Protein AF-A0A2U3N4J6-F1 (afdb_monomer)

Structure (mmCIF, N/CA/C/O backbone):
data_AF-A0A2U3N4J6-F1
#
_entry.id   AF-A0A2U3N4J6-F1
#
loop_
_atom_site.group_PDB
_atom_site.id
_atom_site.type_symbol
_atom_site.label_atom_id
_atom_site.label_alt_id
_atom_site.label_comp_id
_atom_site.label_asym_id
_atom_site.label_entity_id
_atom_site.label_seq_id
_atom_site.pdbx_PDB_ins_code
_atom_site.Cartn_x
_atom_site.Cartn_y
_atom_site.Cartn_z
_atom_site.occupancy
_atom_site.B_iso_or_equiv
_atom_site.auth_seq_id
_atom_site.auth_comp_id
_atom_site.auth_asym_id
_atom_site.auth_atom_id
_atom_site.pdbx_PDB_model_num
ATOM 1 N N . MET A 1 1 ? 8.723 36.417 40.273 1.00 36.03 1 MET A N 1
ATOM 2 C CA . MET A 1 1 ? 9.126 35.101 39.741 1.00 36.03 1 MET A CA 1
ATOM 3 C C . MET A 1 1 ? 7.935 34.194 39.947 1.00 36.03 1 MET A C 1
ATOM 5 O O . MET A 1 1 ? 7.812 33.592 41.004 1.00 36.03 1 MET A O 1
ATOM 9 N N . ASP A 1 2 ? 7.016 34.206 38.985 1.00 30.67 2 ASP A N 1
ATOM 10 C CA . ASP A 1 2 ? 5.907 33.261 38.963 1.00 30.67 2 ASP A CA 1
ATOM 11 C C . ASP A 1 2 ? 6.459 31.921 38.496 1.00 30.67 2 ASP A C 1
ATOM 13 O O . ASP A 1 2 ? 6.966 31.782 37.382 1.00 30.67 2 ASP A O 1
ATOM 17 N N . THR A 1 3 ? 6.429 30.943 39.391 1.00 35.00 3 THR A N 1
ATOM 18 C CA . THR A 1 3 ? 6.714 29.554 39.060 1.00 35.00 3 THR A CA 1
ATOM 19 C C . THR A 1 3 ? 5.569 29.041 38.198 1.00 35.00 3 THR A C 1
ATOM 21 O O . THR A 1 3 ? 4.492 28.732 38.710 1.00 35.00 3 THR A O 1
ATOM 24 N N . LEU A 1 4 ? 5.800 28.983 36.885 1.00 36.28 4 LEU A N 1
ATOM 25 C CA . LEU A 1 4 ? 4.947 28.276 35.937 1.00 36.28 4 LEU A CA 1
ATOM 26 C C . LEU A 1 4 ? 4.769 26.837 36.428 1.00 36.28 4 LEU A C 1
ATOM 28 O O . LEU A 1 4 ? 5.701 26.035 36.443 1.00 36.28 4 LEU A O 1
ATOM 32 N N . ASN A 1 5 ? 3.558 26.545 36.882 1.00 35.09 5 ASN A N 1
ATOM 33 C CA . ASN A 1 5 ? 3.143 25.234 37.337 1.00 35.09 5 ASN A CA 1
ATOM 34 C C . ASN A 1 5 ? 2.916 24.376 36.080 1.00 35.09 5 ASN A C 1
ATOM 36 O O . ASN A 1 5 ? 1.853 24.426 35.469 1.00 35.09 5 ASN A O 1
ATOM 40 N N . SER A 1 6 ? 3.939 23.634 35.652 1.00 42.59 6 SER A N 1
ATOM 41 C CA . SER A 1 6 ? 3.963 22.800 34.437 1.00 42.59 6 SER A CA 1
ATOM 42 C C . SER A 1 6 ? 3.081 21.538 34.509 1.00 42.59 6 SER A C 1
ATOM 44 O O . SER A 1 6 ? 3.307 20.565 33.796 1.00 42.59 6 SER A O 1
ATOM 46 N N . SER A 1 7 ? 2.061 21.526 35.366 1.00 37.97 7 SER A N 1
ATOM 47 C CA . SER A 1 7 ? 1.274 20.336 35.712 1.00 37.97 7 SER A CA 1
ATOM 48 C C . SER A 1 7 ? -0.032 20.160 34.919 1.00 37.97 7 SER A C 1
ATOM 50 O O . SER A 1 7 ? -0.822 19.281 35.252 1.00 37.97 7 SER A O 1
ATOM 52 N N . TRP A 1 8 ? -0.259 20.931 33.846 1.00 36.94 8 TRP A N 1
ATOM 53 C CA . TRP A 1 8 ? -1.528 20.921 33.090 1.00 36.94 8 TRP A CA 1
ATOM 54 C C . TRP A 1 8 ? -1.435 20.501 31.614 1.00 36.94 8 TRP A C 1
ATOM 56 O O . TRP A 1 8 ? -2.416 20.636 30.894 1.00 36.94 8 TRP A O 1
ATOM 66 N N . ASN A 1 9 ? -0.330 19.895 31.167 1.00 41.88 9 ASN A N 1
ATOM 67 C CA . ASN A 1 9 ? -0.253 19.295 29.821 1.00 41.88 9 ASN A CA 1
ATOM 68 C C . ASN A 1 9 ? -0.621 17.798 29.804 1.00 41.88 9 ASN A C 1
ATOM 70 O O . ASN A 1 9 ? -0.124 17.037 28.980 1.00 41.88 9 ASN A O 1
ATOM 74 N N . ASN A 1 10 ? -1.498 17.349 30.706 1.00 44.00 10 ASN A N 1
ATOM 75 C CA . ASN A 1 10 ? -2.144 16.047 30.556 1.00 44.00 10 ASN A CA 1
ATOM 76 C C . ASN A 1 10 ? -3.409 16.239 29.720 1.00 44.00 10 ASN A C 1
ATOM 78 O O . ASN A 1 10 ? -4.495 16.436 30.265 1.00 44.00 10 ASN A O 1
ATOM 82 N N . THR A 1 11 ? -3.283 16.181 28.396 1.00 51.16 11 THR A N 1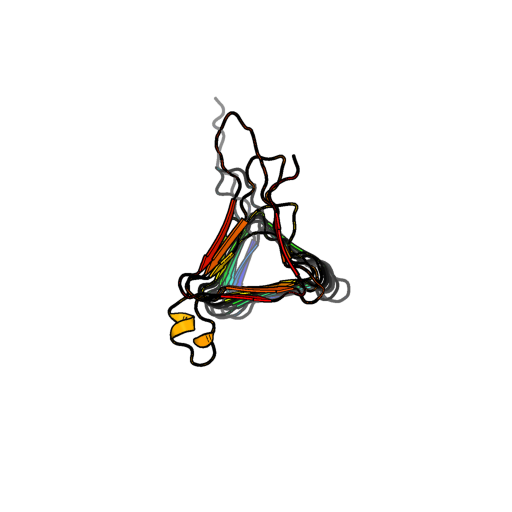
ATOM 83 C CA . THR A 1 11 ? -4.450 16.001 27.531 1.00 51.16 11 THR A CA 1
ATOM 84 C C . THR A 1 11 ? -5.157 14.724 27.992 1.00 51.16 11 THR A C 1
ATOM 86 O O . THR A 1 11 ? -4.560 13.645 27.989 1.00 51.16 11 THR A O 1
ATOM 89 N N . LEU A 1 12 ? -6.403 14.834 28.467 1.00 55.38 12 LEU A N 1
ATOM 90 C CA . LEU A 1 12 ? -7.214 13.677 28.850 1.00 55.38 12 LEU A CA 1
ATOM 91 C C . LEU A 1 12 ? -7.403 12.795 27.615 1.00 55.38 12 LEU A C 1
ATOM 93 O O . LEU A 1 12 ? -8.224 13.080 26.747 1.00 55.38 12 LEU A O 1
ATOM 97 N N . LYS A 1 13 ? -6.610 11.729 27.528 1.00 69.12 13 LYS A N 1
ATOM 98 C CA . LYS A 1 13 ? -6.691 10.768 26.437 1.00 69.12 13 LYS A CA 1
ATOM 99 C C . LYS A 1 13 ? -7.845 9.812 26.697 1.00 69.12 13 LYS A C 1
ATOM 101 O O . LYS A 1 13 ? -7.844 9.086 27.694 1.00 69.12 13 LYS A O 1
ATOM 106 N N . ASN A 1 14 ? -8.827 9.802 25.802 1.00 81.56 14 ASN A N 1
ATOM 107 C CA . ASN A 1 14 ? -9.931 8.855 25.884 1.00 81.56 14 ASN A CA 1
ATOM 108 C C . ASN A 1 14 ? -9.413 7.447 25.588 1.00 81.56 14 ASN A C 1
ATOM 110 O O . ASN A 1 14 ? -8.620 7.251 24.668 1.00 81.56 14 ASN A O 1
ATOM 114 N N . ARG A 1 15 ? -9.851 6.460 26.373 1.00 90.25 15 ARG A N 1
ATOM 115 C CA . ARG A 1 15 ? -9.443 5.062 26.206 1.00 90.25 15 ARG A CA 1
ATOM 116 C C . ARG A 1 15 ? -10.658 4.154 26.113 1.00 90.25 15 ARG A C 1
ATOM 118 O O . ARG A 1 15 ? -11.532 4.204 26.972 1.00 90.25 15 ARG A O 1
ATOM 125 N N . ILE A 1 16 ? -10.670 3.286 25.109 1.00 93.81 16 ILE A N 1
ATOM 126 C CA . ILE A 1 16 ? -11.642 2.207 24.940 1.00 93.81 16 ILE A CA 1
ATOM 127 C C . ILE A 1 16 ? -10.863 0.897 24.997 1.00 93.81 16 ILE A C 1
ATOM 129 O O . ILE A 1 16 ? -9.981 0.650 24.174 1.00 93.81 16 ILE A O 1
ATOM 133 N N . THR A 1 17 ? -11.165 0.053 25.979 1.00 96.00 17 THR A N 1
ATOM 134 C CA . THR A 1 17 ? -10.459 -1.216 26.173 1.00 96.00 17 THR A CA 1
ATOM 135 C C . THR A 1 17 ? -11.430 -2.382 26.271 1.00 96.00 17 THR A C 1
ATOM 137 O O . THR A 1 17 ? -12.509 -2.274 26.849 1.00 96.00 17 THR A O 1
ATOM 140 N N . SER A 1 18 ? -11.045 -3.514 25.686 1.00 97.12 18 SER A N 1
ATOM 141 C CA . SER A 1 18 ? -11.805 -4.762 25.753 1.00 97.12 18 SER A CA 1
ATOM 142 C C . SER A 1 18 ? -10.862 -5.961 25.732 1.00 97.12 18 SER A C 1
ATOM 144 O O . SER A 1 18 ? -9.766 -5.919 25.161 1.00 97.12 18 SER A O 1
ATOM 146 N N . LEU A 1 19 ? -11.286 -7.061 26.356 1.00 96.75 19 LEU A N 1
ATOM 147 C CA . LEU A 1 19 ? -10.626 -8.353 26.175 1.00 96.75 19 LEU A CA 1
ATOM 148 C C . LEU A 1 19 ? -10.963 -8.958 24.807 1.00 96.75 19 LEU A C 1
ATOM 150 O O . LEU A 1 19 ? -10.085 -9.551 24.188 1.00 96.75 19 LEU A O 1
ATOM 154 N N . GLY A 1 20 ? -12.207 -8.797 24.351 1.00 96.75 20 GLY A N 1
ATOM 155 C CA . GLY A 1 20 ? -12.699 -9.275 23.059 1.00 96.75 20 GLY A CA 1
ATOM 156 C C . GLY A 1 20 ? -12.754 -8.161 22.017 1.00 96.75 20 GLY A C 1
ATOM 157 O O . GLY A 1 20 ? -12.039 -7.164 22.121 1.00 96.75 20 GLY A O 1
ATOM 158 N N . ASP A 1 21 ? -13.608 -8.326 21.013 1.00 98.12 21 ASP A N 1
ATOM 159 C CA . ASP A 1 21 ? -13.728 -7.366 19.917 1.00 98.12 21 ASP A CA 1
ATOM 160 C C . ASP A 1 21 ? -14.228 -5.993 20.390 1.00 98.12 21 ASP A C 1
ATOM 162 O O . ASP A 1 21 ? -14.975 -5.872 21.367 1.00 98.12 21 ASP A O 1
ATOM 166 N N . ILE A 1 22 ? -13.820 -4.950 19.669 1.00 98.38 22 ILE A N 1
ATOM 167 C CA . ILE A 1 22 ? -14.371 -3.599 19.775 1.00 98.38 22 ILE A CA 1
ATOM 168 C C . ILE A 1 22 ? -14.977 -3.251 18.422 1.00 98.38 22 ILE A C 1
ATOM 170 O O . ILE A 1 22 ? -14.287 -3.261 17.403 1.00 98.38 22 ILE A O 1
ATOM 174 N N . VAL A 1 23 ? -16.263 -2.909 18.422 1.00 97.75 23 VAL A N 1
ATOM 175 C CA . VAL A 1 23 ? -16.968 -2.429 17.233 1.00 97.75 23 VAL A CA 1
ATOM 176 C C . VAL A 1 23 ? -17.479 -1.026 17.515 1.00 97.75 23 VAL A C 1
ATOM 178 O O . VAL A 1 23 ? -18.252 -0.824 18.450 1.00 97.75 23 VAL A O 1
ATOM 181 N N . ILE A 1 24 ? -17.057 -0.060 16.704 1.00 96.12 24 ILE A N 1
ATOM 182 C CA . ILE A 1 24 ? -17.578 1.307 16.731 1.00 96.12 24 ILE A CA 1
ATOM 183 C C . ILE A 1 24 ? -18.169 1.574 15.358 1.00 96.12 24 ILE A C 1
ATOM 185 O O . ILE A 1 24 ? -17.482 1.466 14.343 1.00 96.12 24 ILE A O 1
ATOM 189 N N . SER A 1 25 ? -19.461 1.882 15.320 1.00 95.19 25 SER A N 1
ATOM 190 C CA . SER A 1 25 ? -20.171 2.054 14.059 1.00 95.19 25 SER A CA 1
ATOM 191 C C . SER A 1 25 ? -21.075 3.274 14.072 1.00 95.19 25 SER A C 1
ATOM 193 O O . SER A 1 25 ? -21.632 3.635 15.108 1.00 95.19 25 SER A O 1
ATOM 195 N N . SER A 1 26 ? -21.220 3.887 12.901 1.00 92.62 26 SER A N 1
ATOM 196 C CA . SER A 1 26 ? -22.183 4.949 12.634 1.00 92.62 26 SER A CA 1
ATOM 197 C C . SER A 1 26 ? -23.183 4.457 11.588 1.00 92.62 26 SER A C 1
ATOM 199 O O . SER A 1 26 ? -22.804 4.107 10.469 1.00 92.62 26 SER A O 1
ATOM 201 N N . GLY A 1 27 ? -24.456 4.355 11.977 1.00 83.56 27 GLY A N 1
ATOM 202 C CA . GLY A 1 27 ? -25.534 3.842 11.128 1.00 83.56 27 GLY A CA 1
ATOM 203 C C . GLY A 1 27 ? -26.198 4.918 10.263 1.00 83.56 27 GLY A C 1
ATOM 204 O O . GLY A 1 27 ? -26.045 6.116 10.500 1.00 83.56 27 GLY A O 1
ATOM 205 N N . GLY A 1 28 ? -26.986 4.493 9.271 1.00 83.94 28 GLY A N 1
ATOM 206 C CA . GLY A 1 28 ? -27.746 5.404 8.408 1.00 83.94 28 GLY A CA 1
ATOM 207 C C . GLY A 1 28 ? -26.831 6.331 7.612 1.00 83.94 28 GLY A C 1
ATOM 208 O O . GLY A 1 28 ? -25.876 5.877 7.006 1.00 83.94 28 GLY A O 1
ATOM 209 N N . GLU A 1 29 ? -27.086 7.635 7.612 1.00 85.50 29 GLU A N 1
ATOM 210 C CA . GLU A 1 29 ? -26.216 8.644 6.986 1.00 85.50 29 GLU A CA 1
ATOM 211 C C . GLU A 1 29 ? -25.056 9.114 7.884 1.00 85.50 29 GLU A C 1
ATOM 213 O O . GLU A 1 29 ? -24.456 10.162 7.637 1.00 85.50 29 GLU A O 1
ATOM 218 N N . GLY A 1 30 ? -24.767 8.359 8.941 1.00 88.00 30 GLY A N 1
ATOM 219 C CA . GLY A 1 30 ? -23.821 8.731 9.975 1.00 88.00 30 GLY A CA 1
ATOM 220 C C . GLY A 1 30 ? -22.373 8.851 9.497 1.00 88.00 30 GLY A C 1
ATOM 221 O O . GLY A 1 30 ? -21.929 8.162 8.575 1.00 88.00 30 GLY A O 1
ATOM 222 N N . VAL A 1 31 ? -21.657 9.754 10.167 1.00 94.00 31 VAL A N 1
ATOM 223 C CA . VAL A 1 31 ? -20.203 9.950 10.109 1.00 94.00 31 VAL A CA 1
ATOM 224 C C . VAL A 1 31 ? -19.601 9.379 11.397 1.00 94.00 31 VAL A C 1
ATOM 226 O O . VAL A 1 31 ? -20.260 9.400 12.441 1.00 94.00 31 VAL A O 1
ATOM 229 N N . LEU A 1 32 ? -18.370 8.873 11.341 1.00 95.69 32 LEU A N 1
ATOM 230 C CA . LEU A 1 32 ? -17.602 8.448 12.512 1.00 95.69 32 LEU A CA 1
ATOM 231 C C . LEU A 1 32 ? -16.335 9.299 12.606 1.00 95.69 32 LEU A C 1
ATOM 233 O O . LEU A 1 32 ? -15.546 9.310 11.671 1.00 95.69 32 LEU A O 1
ATOM 237 N N . LYS A 1 33 ? -16.131 10.003 13.722 1.00 93.94 33 LYS A N 1
ATOM 238 C CA . LYS A 1 33 ? -14.889 10.741 13.999 1.00 93.94 33 LYS A CA 1
ATOM 239 C C . LYS A 1 33 ? -14.317 10.290 15.331 1.00 93.94 33 LYS A C 1
ATOM 241 O O . LYS A 1 33 ? -15.026 10.303 16.337 1.00 93.94 33 LYS A O 1
ATOM 246 N N . LEU A 1 34 ? -13.058 9.874 15.325 1.00 91.06 34 LEU A N 1
ATOM 247 C CA . LEU A 1 34 ? -12.317 9.448 16.503 1.00 91.06 34 LEU A CA 1
ATOM 248 C C . LEU A 1 34 ? -11.103 10.354 16.652 1.00 91.06 34 LEU A C 1
ATOM 250 O O . LEU A 1 34 ? -10.156 10.232 15.884 1.00 91.06 34 LEU A O 1
ATOM 254 N N . ASN A 1 35 ? -11.142 11.237 17.648 1.00 88.19 35 ASN A N 1
ATOM 255 C CA . ASN A 1 35 ? -10.079 12.204 17.899 1.00 88.19 35 ASN A CA 1
ATOM 256 C C . ASN A 1 35 ? -9.335 11.822 19.184 1.00 88.19 35 ASN A C 1
ATOM 258 O O . ASN A 1 35 ? -9.951 11.743 20.250 1.00 88.19 35 ASN A O 1
ATOM 262 N N . THR A 1 36 ? -8.028 11.583 19.084 1.00 82.75 36 THR A N 1
ATOM 263 C CA . THR A 1 36 ? -7.124 11.337 20.223 1.00 82.75 36 THR A CA 1
ATOM 264 C C . THR A 1 36 ? -7.604 10.202 21.148 1.00 82.75 36 THR A C 1
ATOM 266 O O . THR A 1 36 ? -7.658 10.342 22.375 1.00 82.75 36 THR A O 1
ATOM 269 N N . VAL A 1 37 ? -7.990 9.056 20.569 1.00 87.00 37 VAL A N 1
ATOM 270 C CA . VAL A 1 37 ? -8.489 7.884 21.315 1.00 87.00 37 VAL A CA 1
ATOM 271 C C . VAL A 1 37 ? -7.473 6.742 21.289 1.00 87.00 37 VAL A C 1
ATOM 273 O O . VAL A 1 37 ? -6.977 6.374 20.227 1.00 87.00 37 VAL A O 1
ATOM 276 N N . ASP A 1 38 ? -7.208 6.133 22.448 1.00 91.44 38 ASP A N 1
ATOM 277 C CA . ASP A 1 38 ? -6.602 4.800 22.515 1.00 91.44 38 ASP A CA 1
ATOM 278 C C . ASP A 1 38 ? -7.681 3.724 22.440 1.00 91.44 38 ASP A C 1
ATOM 280 O O . ASP A 1 38 ? -8.557 3.652 23.303 1.00 91.44 38 ASP A O 1
ATOM 284 N N . ILE A 1 39 ? -7.583 2.834 21.460 1.00 94.94 39 ILE A N 1
ATOM 285 C CA . ILE A 1 39 ? -8.448 1.665 21.326 1.00 94.94 39 ILE A CA 1
ATOM 286 C C . ILE A 1 39 ? -7.582 0.420 21.488 1.00 94.94 39 ILE A C 1
ATOM 288 O O . ILE A 1 39 ? -6.718 0.142 20.660 1.00 94.94 39 ILE A O 1
ATOM 292 N N . ASN A 1 40 ? -7.800 -0.353 22.551 1.00 96.12 40 ASN A N 1
ATOM 293 C CA . ASN A 1 40 ? -7.031 -1.569 22.808 1.00 96.12 40 ASN A CA 1
ATOM 294 C C . ASN A 1 40 ? -7.950 -2.778 22.989 1.00 96.12 40 ASN A C 1
ATOM 296 O O . ASN A 1 40 ? -8.598 -2.935 24.027 1.00 96.12 40 ASN A O 1
ATOM 300 N N . SER A 1 41 ? -7.952 -3.660 21.991 1.00 96.94 41 SER A N 1
ATOM 301 C CA . SER A 1 41 ? -8.476 -5.016 22.116 1.00 96.94 41 SER A CA 1
ATOM 302 C C . SER A 1 41 ? -7.328 -5.980 22.426 1.00 96.94 41 SER A C 1
ATOM 304 O O . SER A 1 41 ? -6.308 -6.042 21.728 1.00 96.94 41 SER A O 1
ATOM 306 N N . THR A 1 42 ? -7.464 -6.725 23.521 1.00 94.38 42 THR A N 1
ATOM 307 C CA . THR A 1 42 ? -6.382 -7.593 24.004 1.00 94.38 42 THR A CA 1
ATOM 308 C C . THR A 1 42 ? -6.319 -8.897 23.211 1.00 94.38 42 THR A C 1
ATOM 310 O O . THR A 1 42 ? -5.240 -9.265 22.751 1.00 94.38 42 THR A O 1
ATOM 313 N N . ASN A 1 43 ? -7.464 -9.559 23.015 1.00 94.19 43 ASN A N 1
ATOM 314 C CA . ASN A 1 43 ? -7.574 -10.844 22.318 1.00 94.19 43 ASN A CA 1
ATOM 315 C C . ASN A 1 43 ? -8.535 -10.815 21.117 1.00 94.19 43 ASN A C 1
ATOM 317 O O . ASN A 1 43 ? -8.688 -11.844 20.460 1.00 94.19 43 ASN A O 1
ATOM 321 N N . GLY A 1 44 ? -9.165 -9.679 20.822 1.00 96.44 44 GLY A N 1
ATOM 322 C CA . GLY A 1 44 ? -10.084 -9.513 19.697 1.00 96.44 44 GLY A CA 1
ATOM 323 C C . GLY A 1 44 ? -9.572 -8.541 18.635 1.00 96.44 44 GLY A C 1
ATOM 324 O O . GLY A 1 44 ? -8.421 -8.091 18.655 1.00 96.44 44 GLY A O 1
ATOM 325 N N . GLY A 1 45 ? -10.444 -8.238 17.685 1.00 98.19 45 GLY A N 1
ATOM 326 C CA . GLY A 1 45 ? -10.257 -7.241 16.647 1.00 98.19 45 GLY A CA 1
ATOM 327 C C . GLY A 1 45 ? -10.849 -5.878 17.001 1.00 98.19 45 GLY A C 1
ATOM 328 O O . GLY A 1 45 ? -11.620 -5.720 17.948 1.00 98.19 45 GLY A O 1
ATOM 329 N N . VAL A 1 46 ? -10.508 -4.885 16.189 1.00 98.50 46 VAL A N 1
ATOM 330 C CA . VAL A 1 46 ? -11.168 -3.578 16.157 1.00 98.50 46 VAL A CA 1
ATOM 331 C C . VAL A 1 46 ? -11.825 -3.415 14.793 1.00 98.50 46 VAL A C 1
ATOM 333 O O . VAL A 1 46 ? -11.173 -3.593 13.764 1.00 98.50 46 VAL A O 1
ATOM 336 N N . LEU A 1 47 ? -13.114 -3.086 14.789 1.00 98.12 47 LEU A N 1
ATOM 337 C CA . LEU A 1 47 ? -13.891 -2.785 13.592 1.00 98.12 47 LEU A CA 1
ATOM 338 C C . LEU A 1 47 ? -14.496 -1.385 13.720 1.00 98.12 47 LEU A C 1
ATOM 340 O O . LEU A 1 47 ? -15.329 -1.135 14.592 1.00 98.12 47 LEU A O 1
ATOM 344 N N . LEU A 1 48 ? -14.082 -0.488 12.831 1.00 97.62 48 LEU A N 1
ATOM 345 C CA . LEU A 1 48 ? -14.574 0.879 12.723 1.00 97.62 48 LEU A CA 1
ATOM 346 C C . LEU A 1 48 ? -15.347 1.013 11.413 1.00 97.62 48 LEU A C 1
ATOM 348 O O . LEU A 1 48 ? -14.787 0.775 10.342 1.00 97.62 48 LEU A O 1
ATOM 352 N N . VAL A 1 49 ? -16.633 1.356 11.499 1.00 96.62 49 VAL A N 1
ATOM 353 C CA . VAL A 1 49 ? -17.525 1.402 10.331 1.00 96.62 49 VAL A CA 1
ATOM 354 C C . VAL A 1 49 ? -18.303 2.706 10.285 1.00 96.62 49 VAL A C 1
ATOM 356 O O . VAL A 1 49 ? -18.915 3.124 11.266 1.00 96.62 49 VAL A O 1
ATOM 359 N N . SER A 1 50 ? -18.342 3.319 9.110 1.00 96.88 50 SER A N 1
ATOM 360 C CA . SER A 1 50 ? -19.201 4.460 8.813 1.00 96.88 50 SER A CA 1
ATOM 361 C C . SER A 1 50 ? -19.912 4.236 7.484 1.00 96.88 50 SER A C 1
ATOM 363 O O . SER A 1 50 ? -19.379 3.585 6.584 1.00 96.88 50 SER A O 1
ATOM 365 N N . ASN A 1 51 ? -21.117 4.778 7.325 1.00 94.62 51 ASN A N 1
ATOM 366 C CA . ASN A 1 51 ? -21.726 4.829 5.998 1.00 94.62 51 ASN A CA 1
ATOM 367 C C . ASN A 1 51 ? -21.149 5.987 5.174 1.00 94.62 51 ASN A C 1
ATOM 369 O O . ASN A 1 51 ? -20.888 5.821 3.985 1.00 94.62 51 ASN A O 1
ATOM 373 N N . LYS A 1 52 ? -20.946 7.155 5.800 1.00 94.88 52 LYS A N 1
ATOM 374 C CA . LYS A 1 52 ? -20.293 8.321 5.190 1.00 94.88 52 LYS A CA 1
ATOM 375 C C . LYS A 1 52 ? -18.857 8.430 5.706 1.00 94.88 52 LYS A C 1
ATOM 377 O O . LYS A 1 52 ? -18.168 7.427 5.817 1.00 94.88 52 LYS A O 1
ATOM 382 N N . GLU A 1 53 ? -18.368 9.637 5.951 1.00 95.62 53 GLU A N 1
ATOM 383 C CA . GLU A 1 53 ? -16.987 9.900 6.357 1.00 95.62 53 GLU A CA 1
ATOM 384 C C . GLU A 1 53 ? -16.598 9.116 7.622 1.00 95.62 53 GLU A C 1
ATOM 386 O O . GLU A 1 53 ? -17.402 8.955 8.550 1.00 95.62 53 GLU A O 1
ATOM 391 N N . LEU A 1 54 ? -15.375 8.591 7.623 1.00 97.50 54 LEU A N 1
ATOM 392 C CA . LEU A 1 54 ? -14.721 8.001 8.781 1.00 97.50 54 LEU A CA 1
ATOM 393 C C . LEU A 1 54 ? -13.372 8.695 8.949 1.00 97.50 54 LEU A C 1
ATOM 395 O O . LEU A 1 54 ? -12.506 8.557 8.090 1.00 97.50 54 LEU A O 1
ATOM 399 N N . THR A 1 55 ? -13.205 9.404 10.060 1.00 95.69 55 THR A N 1
ATOM 400 C CA . THR A 1 55 ? -11.951 10.068 10.421 1.00 95.69 55 THR A CA 1
ATOM 401 C C . THR A 1 55 ? -11.383 9.442 11.685 1.00 95.69 55 THR A C 1
ATOM 403 O O . THR A 1 55 ? -12.088 9.310 12.691 1.00 95.69 55 THR A O 1
ATOM 406 N N . ILE A 1 56 ? -10.107 9.081 11.643 1.00 93.94 56 ILE A N 1
ATOM 407 C CA . ILE A 1 56 ? -9.295 8.769 12.815 1.00 93.94 56 ILE A CA 1
ATOM 408 C C . ILE A 1 56 ? -8.192 9.812 12.840 1.00 93.94 56 ILE A C 1
ATOM 410 O O . ILE A 1 56 ? -7.315 9.780 11.990 1.00 93.94 56 ILE A O 1
ATOM 414 N N . ASP A 1 57 ? -8.248 10.720 13.800 1.00 89.31 57 ASP A N 1
ATOM 415 C CA . ASP A 1 57 ? -7.219 11.727 14.020 1.00 89.31 57 ASP A CA 1
ATOM 416 C C . ASP A 1 57 ? -6.591 11.453 15.382 1.00 89.31 57 ASP A C 1
ATOM 418 O O . ASP A 1 57 ? -7.181 11.708 16.436 1.00 89.31 57 ASP A O 1
ATOM 422 N N . GLY A 1 58 ? -5.402 10.860 15.391 1.00 74.56 58 GLY A N 1
ATOM 423 C CA . GLY A 1 58 ? -4.714 10.579 16.642 1.00 74.56 58 GLY A CA 1
ATOM 424 C C . GLY A 1 58 ? -4.123 11.826 17.316 1.00 74.56 58 GLY A C 1
ATOM 425 O O . GLY A 1 58 ? -3.713 11.698 18.466 1.00 74.56 58 GLY A O 1
ATOM 426 N N . ASN A 1 59 ? -4.185 13.013 16.696 1.00 69.62 59 ASN A N 1
ATOM 427 C CA . ASN A 1 59 ? -3.645 14.285 17.183 1.00 69.62 59 ASN A CA 1
ATOM 428 C C . ASN A 1 59 ? -2.140 14.232 17.493 1.00 69.62 59 ASN A C 1
ATOM 430 O O . ASN A 1 59 ? -1.717 14.080 18.641 1.00 69.62 59 ASN A O 1
ATOM 434 N N . ASN A 1 60 ? -1.346 14.405 16.442 1.00 58.25 60 ASN A N 1
ATOM 435 C CA . ASN A 1 60 ? 0.068 14.711 16.518 1.00 58.25 60 ASN A CA 1
ATOM 436 C C . ASN A 1 60 ? 0.220 16.154 16.053 1.00 58.25 60 ASN A C 1
ATOM 438 O O . ASN A 1 60 ? 0.106 16.441 14.862 1.00 58.25 60 ASN A O 1
ATOM 442 N N . GLU A 1 61 ? 0.535 17.062 16.971 1.00 52.62 61 GLU A N 1
ATOM 443 C CA . GLU A 1 61 ? 1.363 18.192 16.570 1.00 52.62 61 GLU A CA 1
ATOM 444 C C . GLU A 1 61 ? 2.675 17.562 16.090 1.00 52.62 61 GLU A C 1
ATOM 446 O O . GLU A 1 61 ? 3.482 17.105 16.895 1.00 52.62 61 GLU A O 1
ATOM 451 N N . TYR A 1 62 ? 2.857 17.438 14.774 1.00 45.88 62 TYR A N 1
ATOM 452 C CA . TYR A 1 62 ? 4.077 16.917 14.144 1.00 45.88 62 TYR A CA 1
ATOM 453 C C . TYR A 1 62 ? 5.237 17.932 14.290 1.00 45.88 62 TYR A C 1
ATOM 455 O O . TYR A 1 62 ? 6.032 18.132 13.375 1.00 45.88 62 TYR A O 1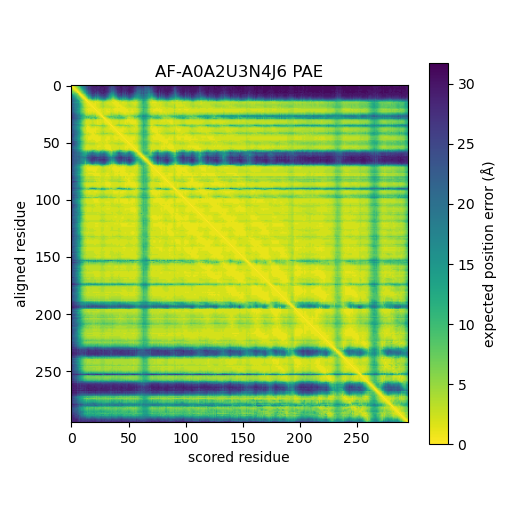
ATOM 463 N N . GLU A 1 63 ? 5.306 18.626 15.431 1.00 45.19 63 GLU A N 1
ATOM 464 C CA . GLU A 1 63 ? 6.446 19.418 15.862 1.00 45.19 63 GLU A CA 1
ATOM 465 C C . GLU A 1 63 ? 7.392 18.494 16.627 1.00 45.19 63 GLU A C 1
ATOM 467 O O . GLU A 1 63 ? 7.035 17.826 17.597 1.00 45.19 63 GLU A O 1
ATOM 472 N N . THR A 1 64 ? 8.617 18.433 16.128 1.00 42.59 64 THR A N 1
ATOM 473 C CA . THR A 1 64 ? 9.628 17.389 16.318 1.00 42.59 64 THR A CA 1
ATOM 474 C C . THR A 1 64 ? 10.108 17.124 17.747 1.00 42.59 64 THR A C 1
ATOM 476 O O . THR A 1 64 ? 10.966 16.266 17.920 1.00 42.59 64 THR A O 1
ATOM 479 N N . ASP A 1 65 ? 9.560 17.777 18.772 1.00 40.25 65 ASP A N 1
ATOM 480 C CA . ASP A 1 65 ? 10.127 17.758 20.126 1.00 40.25 65 ASP A CA 1
ATOM 481 C C . ASP A 1 65 ? 9.101 17.537 21.254 1.00 40.25 65 ASP A C 1
ATOM 483 O O . ASP A 1 65 ? 9.478 17.472 22.428 1.00 40.25 65 ASP A O 1
ATOM 487 N N . ALA A 1 66 ? 7.813 17.360 20.939 1.00 39.91 66 ALA A N 1
ATOM 488 C CA . ALA A 1 66 ? 6.784 17.094 21.939 1.00 39.91 66 ALA A CA 1
ATOM 489 C C . ALA A 1 66 ? 6.244 15.664 21.808 1.00 39.91 66 ALA A C 1
ATOM 491 O O . ALA A 1 66 ? 5.604 15.306 20.826 1.00 39.91 66 ALA A O 1
ATOM 492 N N . TYR A 1 67 ? 6.441 14.851 22.850 1.00 41.59 67 TYR A N 1
ATOM 493 C CA . TYR A 1 67 ? 5.701 13.607 23.101 1.00 41.59 67 TYR A CA 1
ATOM 494 C C . TYR A 1 67 ? 4.210 13.917 23.379 1.00 41.59 67 TYR A C 1
ATOM 496 O O . TYR A 1 67 ? 3.692 13.662 24.468 1.00 41.59 67 TYR A O 1
ATOM 504 N N . GLY A 1 68 ? 3.526 14.533 22.412 1.00 49.31 68 GLY A N 1
ATOM 505 C CA . GLY A 1 68 ? 2.090 14.773 22.409 1.00 49.31 68 GLY A CA 1
ATOM 506 C C . GLY A 1 68 ? 1.339 13.448 22.298 1.00 49.31 68 GLY A C 1
ATOM 507 O O . GLY A 1 68 ? 1.808 12.488 21.692 1.00 49.31 68 GLY A O 1
ATOM 508 N N . SER A 1 69 ? 0.199 13.343 22.971 1.00 55.28 69 SER A N 1
ATOM 509 C CA . SER A 1 69 ? -0.520 12.081 23.172 1.00 55.28 69 SER A CA 1
ATOM 510 C C . SER A 1 69 ? -1.176 11.537 21.891 1.00 55.28 69 SER A C 1
ATOM 512 O O . SER A 1 69 ? -2.386 11.654 21.745 1.00 55.28 69 SER A O 1
ATOM 514 N N . SER A 1 70 ? -0.416 10.861 21.026 1.00 73.81 70 SER A N 1
ATOM 515 C CA . SER A 1 70 ? -0.924 10.264 19.781 1.00 73.81 70 SER A CA 1
ATOM 516 C C . SER A 1 70 ? -1.924 9.128 20.027 1.00 73.81 70 SER A C 1
ATOM 518 O O . SER A 1 70 ? -1.686 8.250 20.861 1.00 73.81 70 SER A O 1
ATOM 520 N N . GLY A 1 71 ? -3.065 9.118 19.338 1.00 84.44 71 GLY A N 1
ATOM 521 C CA . GLY A 1 71 ? -4.059 8.039 19.401 1.00 84.44 71 GLY A CA 1
ATOM 522 C C . GLY A 1 71 ? -3.492 6.709 18.895 1.00 84.44 71 GLY A C 1
ATOM 523 O O . GLY A 1 71 ? -2.809 6.672 17.871 1.00 84.44 71 GLY A O 1
ATOM 524 N N . LYS A 1 72 ? -3.762 5.608 19.610 1.00 91.69 72 LYS A N 1
ATOM 525 C CA . LYS A 1 72 ? -3.272 4.273 19.233 1.00 91.69 72 LYS A CA 1
ATOM 526 C C . LYS A 1 72 ? -4.396 3.262 19.106 1.00 91.69 72 LYS A C 1
ATOM 528 O O . LYS A 1 72 ? -5.218 3.132 20.009 1.00 91.69 72 LYS A O 1
ATOM 533 N N . ILE A 1 73 ? -4.370 2.455 18.052 1.00 95.38 73 ILE A N 1
ATOM 534 C CA . ILE A 1 73 ? -5.253 1.298 17.891 1.00 95.38 73 ILE A CA 1
ATOM 535 C C . ILE A 1 73 ? -4.409 0.030 17.965 1.00 95.38 73 ILE A C 1
ATOM 537 O O . ILE A 1 73 ? -3.553 -0.206 17.125 1.00 95.38 73 ILE A O 1
ATOM 541 N N . ASN A 1 74 ? -4.662 -0.809 18.965 1.00 96.81 74 ASN A N 1
ATOM 542 C CA . ASN A 1 74 ? -3.964 -2.073 19.169 1.00 96.81 74 ASN A CA 1
ATOM 543 C C . ASN A 1 74 ? -4.979 -3.216 19.221 1.00 96.81 74 ASN A C 1
ATOM 545 O O . ASN A 1 74 ? -5.821 -3.256 20.119 1.00 96.81 74 ASN A O 1
ATOM 549 N N . ALA A 1 75 ? -4.891 -4.171 18.298 1.00 97.88 75 ALA A N 1
ATOM 550 C CA . ALA A 1 75 ? -5.812 -5.309 18.240 1.00 97.88 75 ALA A CA 1
ATOM 551 C C . ALA A 1 75 ? -5.161 -6.531 17.584 1.00 97.88 75 ALA A C 1
ATOM 553 O O . ALA A 1 75 ? -4.066 -6.434 17.039 1.00 97.88 75 ALA A O 1
ATOM 554 N N . ASN A 1 76 ? -5.821 -7.692 17.605 1.00 97.56 76 ASN A N 1
ATOM 555 C CA . ASN A 1 76 ? -5.387 -8.825 16.784 1.00 97.56 76 ASN A CA 1
ATOM 556 C C . ASN A 1 76 ? -5.589 -8.557 15.296 1.00 97.56 76 ASN A C 1
ATOM 558 O O . ASN A 1 76 ? -4.786 -9.035 14.517 1.00 97.56 76 ASN A O 1
ATOM 562 N N . ASN A 1 77 ? -6.620 -7.810 14.913 1.00 97.50 77 ASN A N 1
ATOM 563 C CA . ASN A 1 77 ? -6.864 -7.339 13.553 1.00 97.50 77 ASN A CA 1
ATOM 564 C C . ASN A 1 77 ? -7.548 -5.974 13.623 1.00 97.50 77 ASN A C 1
ATOM 566 O O . ASN A 1 77 ? -8.336 -5.734 14.539 1.00 97.50 77 ASN A O 1
ATOM 570 N N . VAL A 1 78 ? -7.303 -5.107 12.647 1.00 98.38 78 VAL A N 1
ATOM 571 C CA . VAL A 1 78 ? -7.936 -3.784 12.584 1.00 98.38 78 VAL A CA 1
ATOM 572 C C . VAL A 1 78 ? -8.616 -3.625 11.237 1.00 98.38 78 VAL A C 1
ATOM 574 O O . VAL A 1 78 ? -8.008 -3.854 10.198 1.00 98.38 78 VAL A O 1
ATOM 577 N N . LYS A 1 79 ? -9.894 -3.257 11.251 1.00 98.31 79 LYS A N 1
ATOM 578 C CA . LYS A 1 79 ? -10.676 -2.986 10.046 1.00 98.31 79 LYS A CA 1
ATOM 579 C C . LYS A 1 79 ? -11.287 -1.599 10.150 1.00 98.31 79 LYS A C 1
ATOM 581 O O . LYS A 1 79 ? -11.996 -1.315 11.114 1.00 98.31 79 LYS A O 1
ATOM 586 N N . VAL A 1 80 ? -11.026 -0.765 9.157 1.00 98.19 80 VAL A N 1
ATOM 587 C CA . VAL A 1 80 ? -11.538 0.599 9.035 1.00 98.19 80 VAL A CA 1
ATOM 588 C C . VAL A 1 80 ? -12.256 0.699 7.701 1.00 98.19 80 VAL A C 1
ATOM 590 O O . VAL A 1 80 ? -11.650 0.484 6.653 1.00 98.19 80 VAL A O 1
ATOM 593 N N . TYR A 1 81 ? -13.556 0.969 7.732 1.00 95.81 81 TYR A N 1
ATOM 594 C CA . TYR A 1 81 ? -14.372 0.937 6.527 1.00 95.81 81 TYR A CA 1
ATOM 595 C C . TYR A 1 81 ? -15.376 2.083 6.457 1.00 95.81 81 TYR A C 1
ATOM 597 O O . TYR A 1 81 ? -16.147 2.313 7.391 1.00 95.81 81 TYR A O 1
ATOM 605 N N . SER A 1 82 ? -15.404 2.751 5.305 1.00 96.31 82 SER A N 1
ATOM 606 C CA . SER A 1 82 ? -16.506 3.616 4.894 1.00 96.31 82 SER A CA 1
ATOM 607 C C . SER A 1 82 ? -17.201 3.058 3.654 1.00 96.31 82 SER A C 1
ATOM 609 O O . SER A 1 82 ? -16.562 2.834 2.627 1.00 96.31 82 SER A O 1
ATOM 611 N N . VAL A 1 83 ? -18.524 2.879 3.718 1.00 92.38 83 VAL A N 1
ATOM 612 C CA . VAL A 1 83 ? -19.300 2.327 2.592 1.00 92.38 83 VAL A CA 1
ATOM 613 C C . VAL A 1 83 ? -19.387 3.311 1.423 1.00 92.38 83 VAL A C 1
ATOM 615 O O . VAL A 1 83 ? -19.165 2.931 0.280 1.00 92.38 83 VAL A O 1
ATOM 618 N N . ASN A 1 84 ? -19.736 4.571 1.698 1.00 94.25 84 ASN A N 1
ATOM 619 C CA . ASN A 1 84 ? -20.070 5.590 0.693 1.00 94.25 84 ASN A CA 1
ATOM 620 C C . ASN A 1 84 ? -19.349 6.934 0.927 1.00 94.25 84 ASN A C 1
ATOM 622 O O . ASN A 1 84 ? -19.628 7.925 0.240 1.00 94.25 84 ASN A O 1
ATOM 626 N N . GLY A 1 85 ? -18.481 7.020 1.933 1.00 95.44 85 GLY A N 1
ATOM 627 C CA . GLY A 1 85 ? -17.748 8.227 2.314 1.00 95.44 85 GLY A CA 1
ATOM 628 C C . GLY A 1 85 ? -16.256 8.118 2.052 1.00 95.44 85 GLY A C 1
ATOM 629 O O . GLY A 1 85 ? -15.824 7.199 1.376 1.00 95.44 85 GLY A O 1
ATOM 630 N N . VAL A 1 86 ? -15.507 9.101 2.556 1.00 97.44 86 VAL A N 1
ATOM 631 C CA . VAL A 1 86 ? -14.036 9.109 2.595 1.00 97.44 86 VAL A CA 1
ATOM 632 C C . VAL A 1 86 ? -13.569 8.424 3.878 1.00 97.44 86 VAL A C 1
ATOM 634 O O . VAL A 1 86 ? -14.252 8.517 4.904 1.00 97.44 86 VAL A O 1
ATOM 637 N N . VAL A 1 87 ? -12.410 7.771 3.825 1.00 98.31 87 VAL A N 1
ATOM 638 C CA . VAL A 1 87 ? -11.665 7.365 5.020 1.00 98.31 87 VAL A CA 1
ATOM 639 C C . VAL A 1 87 ? -10.417 8.227 5.132 1.00 98.31 87 VAL A C 1
ATOM 641 O O . VAL A 1 87 ? -9.623 8.280 4.197 1.00 98.31 87 VAL A O 1
ATOM 644 N N . ASP A 1 88 ? -10.263 8.881 6.274 1.00 97.19 88 ASP A N 1
ATOM 645 C CA . ASP A 1 88 ? -9.095 9.679 6.627 1.00 97.19 88 ASP A CA 1
ATOM 646 C C . ASP A 1 88 ? -8.508 9.124 7.929 1.00 97.19 88 ASP A C 1
ATOM 648 O O . ASP A 1 88 ? -9.206 9.023 8.943 1.00 97.19 88 ASP A O 1
ATOM 652 N N . VAL A 1 89 ? -7.259 8.670 7.877 1.00 95.06 89 VAL A N 1
ATOM 653 C CA . VAL A 1 89 ? -6.563 8.062 9.009 1.00 95.06 89 VAL A CA 1
ATOM 654 C C . VAL A 1 89 ? -5.237 8.771 9.199 1.00 95.06 89 VAL A C 1
ATOM 656 O O . VAL A 1 89 ? -4.351 8.671 8.349 1.00 95.06 89 VAL A O 1
ATOM 659 N N . SER A 1 90 ? -5.077 9.429 10.339 1.00 91.25 90 SER A N 1
ATOM 660 C CA . SER A 1 90 ? -3.898 10.234 10.589 1.00 91.25 90 SER A CA 1
ATOM 661 C C . SER A 1 90 ? -3.398 10.251 12.023 1.00 91.25 90 SER A C 1
ATOM 663 O O . SER A 1 90 ? -4.102 9.896 12.975 1.00 91.25 90 SER A O 1
ATOM 665 N N . SER A 1 91 ? -2.145 10.692 12.157 1.00 72.31 91 SER A N 1
ATOM 666 C CA . SER A 1 91 ? -1.584 11.222 13.400 1.00 72.31 91 SER A CA 1
ATOM 667 C C . SER A 1 91 ? -1.563 10.244 14.582 1.00 72.31 91 SER A C 1
ATOM 669 O O . SER A 1 91 ? -1.952 10.599 15.691 1.00 72.31 91 SER A O 1
ATOM 671 N N . GLY A 1 92 ? -1.107 9.003 14.388 1.00 83.75 92 GLY A N 1
ATOM 672 C CA . GLY A 1 92 ? -1.169 7.976 15.436 1.00 83.75 92 GLY A CA 1
ATOM 673 C C . GLY A 1 92 ? -0.387 6.695 15.151 1.00 83.75 92 GLY A C 1
ATOM 674 O O . GLY A 1 92 ? 0.622 6.699 14.450 1.00 83.75 92 GLY A O 1
ATOM 675 N N . GLU A 1 93 ? -0.875 5.583 15.695 1.00 92.44 93 GLU A N 1
ATOM 676 C CA . GLU A 1 93 ? -0.329 4.246 15.444 1.00 92.44 93 GLU A CA 1
ATOM 677 C C . GLU A 1 93 ? -1.465 3.218 15.360 1.00 92.44 93 GLU A C 1
ATOM 679 O O . GLU A 1 93 ? -2.326 3.158 16.244 1.00 92.44 93 GLU A O 1
ATOM 684 N N . ILE A 1 94 ? -1.471 2.381 14.323 1.00 95.88 94 ILE A N 1
ATOM 685 C CA . ILE A 1 94 ? -2.368 1.227 14.209 1.00 95.88 94 ILE A CA 1
ATOM 686 C C . ILE A 1 94 ? -1.528 -0.042 14.139 1.00 95.88 94 ILE A C 1
ATOM 688 O O . ILE A 1 94 ? -0.797 -0.273 13.179 1.00 95.88 94 ILE A O 1
ATOM 692 N N . ASN A 1 95 ? -1.703 -0.900 15.140 1.00 97.00 95 ASN A N 1
ATOM 693 C CA . ASN A 1 95 ? -0.990 -2.157 15.271 1.00 97.00 95 ASN A CA 1
ATOM 694 C C . ASN A 1 95 ? -1.936 -3.352 15.222 1.00 97.00 95 ASN A C 1
ATOM 696 O O . ASN A 1 95 ? -2.843 -3.499 16.054 1.00 97.00 95 ASN A O 1
ATOM 700 N N . SER A 1 96 ? -1.635 -4.271 14.310 1.00 96.81 96 SER A N 1
ATOM 701 C CA . SER A 1 96 ? -2.191 -5.617 14.317 1.00 96.81 96 SER A CA 1
ATOM 702 C C . SER A 1 96 ? -1.194 -6.610 14.918 1.00 96.81 96 SER A C 1
ATOM 704 O O . SER A 1 96 ? -0.122 -6.855 14.366 1.00 96.81 96 SER A O 1
ATOM 706 N N . LYS A 1 97 ? -1.564 -7.218 16.051 1.00 92.62 97 LYS A N 1
ATOM 707 C CA . LYS A 1 97 ? -0.724 -8.144 16.833 1.00 92.62 97 LYS A CA 1
ATOM 708 C C . LYS A 1 97 ? -0.597 -9.534 16.204 1.00 92.62 97 LYS A C 1
ATOM 710 O O . LYS A 1 97 ? 0.361 -10.241 16.505 1.00 92.62 97 LYS A O 1
ATOM 715 N N . LYS A 1 98 ? -1.586 -9.970 15.414 1.00 93.12 98 LYS A N 1
ATOM 716 C CA . LYS A 1 98 ? -1.668 -11.351 14.886 1.00 93.12 98 LYS A CA 1
ATOM 717 C C . LYS A 1 98 ? -2.256 -11.463 13.481 1.00 93.12 98 LYS A C 1
ATOM 719 O O . LYS A 1 98 ? -2.037 -12.474 12.824 1.00 93.12 98 LYS A O 1
ATOM 724 N N . GLY A 1 99 ? -3.073 -10.501 13.083 1.00 93.06 99 GLY A N 1
ATOM 725 C CA . GLY A 1 99 ? -3.954 -10.518 11.922 1.00 93.06 99 GLY A CA 1
ATOM 726 C C . GLY A 1 99 ? -3.608 -9.399 10.951 1.00 93.06 99 GLY A C 1
ATOM 727 O O . GLY A 1 99 ? -2.477 -8.912 10.938 1.00 93.06 99 GLY A O 1
ATOM 728 N N . ASP A 1 100 ? -4.602 -8.938 10.204 1.00 97.75 100 ASP A N 1
ATOM 729 C CA . ASP A 1 100 ? -4.421 -7.931 9.160 1.00 97.75 100 ASP A CA 1
ATOM 730 C C . ASP A 1 100 ? -4.890 -6.537 9.604 1.00 97.75 100 ASP A C 1
ATOM 732 O O . ASP A 1 100 ? -5.726 -6.394 10.508 1.00 97.75 100 ASP A O 1
ATOM 736 N N . ILE A 1 101 ? -4.367 -5.512 8.933 1.00 98.69 101 ILE A N 1
ATOM 737 C CA . ILE A 1 101 ? -4.950 -4.169 8.904 1.00 98.69 101 ILE A CA 1
ATOM 738 C C . ILE A 1 101 ? -5.649 -4.014 7.554 1.00 98.69 101 ILE A C 1
ATOM 740 O O . ILE A 1 101 ? -5.011 -4.153 6.516 1.00 98.69 101 ILE A O 1
ATOM 744 N N . LEU A 1 102 ? -6.947 -3.720 7.565 1.00 98.69 102 LEU A N 1
ATOM 745 C CA . LEU A 1 102 ? -7.737 -3.434 6.368 1.00 98.69 102 LEU A CA 1
ATOM 746 C C . LEU A 1 102 ? -8.320 -2.027 6.471 1.00 98.69 102 LEU A C 1
ATOM 748 O O . LEU A 1 102 ? -9.070 -1.742 7.404 1.00 98.69 102 LEU A O 1
ATOM 752 N N . ILE A 1 103 ? -8.028 -1.173 5.497 1.00 98.75 103 ILE A N 1
ATOM 753 C CA . ILE A 1 103 ? -8.589 0.176 5.384 1.00 98.75 103 ILE A CA 1
ATOM 754 C C . ILE A 1 103 ? -9.284 0.279 4.030 1.00 98.75 103 ILE A C 1
ATOM 756 O O . ILE A 1 103 ? -8.673 0.024 2.997 1.00 98.75 103 ILE A O 1
ATOM 760 N N . SER A 1 104 ? -10.572 0.615 4.000 1.00 98.38 104 SER A N 1
ATOM 761 C CA . SER A 1 104 ? -11.296 0.691 2.728 1.00 98.38 104 SER A CA 1
ATOM 762 C C . SER A 1 104 ? -12.398 1.738 2.688 1.00 98.38 104 SER A C 1
ATOM 764 O O . SER A 1 104 ? -13.000 2.072 3.707 1.00 98.38 104 SER A O 1
ATOM 766 N N . SER A 1 105 ? -12.658 2.262 1.493 1.00 98.00 105 SER A N 1
ATOM 767 C CA . SER A 1 105 ? -13.568 3.385 1.282 1.00 98.00 105 SER A CA 1
ATOM 768 C C . SER A 1 105 ? -14.291 3.290 -0.058 1.00 98.00 105 SER A C 1
ATOM 770 O O . SER A 1 105 ? -13.670 2.992 -1.078 1.00 98.00 105 SER A O 1
ATOM 772 N N . GLY A 1 106 ? -15.588 3.612 -0.072 1.00 97.06 106 GLY A N 1
ATOM 773 C CA . GLY A 1 106 ? -16.358 3.851 -1.301 1.00 97.06 106 GLY A CA 1
ATOM 774 C C . GLY A 1 106 ? -16.008 5.168 -2.015 1.00 97.06 106 GLY A C 1
ATOM 775 O O . GLY A 1 106 ? -16.483 5.423 -3.127 1.00 97.06 106 GLY A O 1
ATOM 776 N N . LYS A 1 107 ? -15.193 6.029 -1.392 1.00 98.06 107 LYS A N 1
ATOM 777 C CA . LYS A 1 107 ? -14.589 7.214 -2.017 1.00 98.06 107 LYS A CA 1
ATOM 778 C C . LYS A 1 107 ? -13.076 7.189 -1.821 1.00 98.06 107 LYS A C 1
ATOM 780 O O . LYS A 1 107 ? -12.472 6.137 -1.971 1.00 98.06 107 LYS A O 1
ATOM 785 N N . ASP A 1 108 ? -12.469 8.343 -1.557 1.00 98.50 108 ASP A N 1
ATOM 786 C CA . ASP A 1 108 ? -11.036 8.460 -1.337 1.00 98.50 108 ASP A CA 1
ATOM 787 C C . ASP A 1 108 ? -10.624 7.793 -0.013 1.00 98.50 108 ASP A C 1
ATOM 789 O O . ASP A 1 108 ? -11.422 7.684 0.930 1.00 98.50 108 ASP A O 1
ATOM 793 N N . VAL A 1 109 ? -9.366 7.361 0.038 1.00 98.69 109 VAL A N 1
ATOM 794 C CA . VAL A 1 109 ? -8.659 7.005 1.269 1.00 98.69 109 VAL A CA 1
ATOM 795 C C . VAL A 1 109 ? -7.444 7.913 1.377 1.00 98.69 109 VAL A C 1
ATOM 797 O O . VAL A 1 109 ? -6.652 7.996 0.434 1.00 98.69 109 VAL A O 1
ATOM 800 N N . VAL A 1 110 ? -7.288 8.556 2.528 1.00 97.44 110 VAL A N 1
ATOM 801 C CA . VAL A 1 110 ? -6.085 9.305 2.885 1.00 97.44 110 VAL A CA 1
ATOM 802 C C . VAL A 1 110 ? -5.512 8.690 4.156 1.00 97.44 110 VAL A C 1
ATOM 804 O O . VAL A 1 110 ? -6.222 8.515 5.143 1.00 97.44 110 VAL A O 1
ATOM 807 N N . VAL A 1 111 ? -4.239 8.315 4.109 1.00 96.25 111 VAL A N 1
ATOM 808 C CA . VAL A 1 111 ? -3.481 7.844 5.268 1.00 96.25 111 VAL A CA 1
ATOM 809 C C . VAL A 1 111 ? -2.260 8.729 5.381 1.00 96.25 111 VAL A C 1
ATOM 811 O O . VAL A 1 111 ? -1.452 8.772 4.448 1.00 96.25 111 VAL A O 1
ATOM 814 N N . HIS A 1 112 ? -2.135 9.457 6.486 1.00 93.12 112 HIS A N 1
ATOM 815 C CA . HIS A 1 112 ? -1.021 10.377 6.627 1.00 93.12 112 HIS A CA 1
ATOM 816 C C . HIS A 1 112 ? -0.507 10.552 8.049 1.00 93.12 112 HIS A C 1
ATOM 818 O O . HIS A 1 112 ? -1.262 10.448 9.006 1.00 93.12 112 HIS A O 1
ATOM 824 N N . ASP A 1 113 ? 0.787 10.841 8.197 1.00 89.50 113 ASP A N 1
ATOM 825 C CA . ASP A 1 113 ? 1.401 11.131 9.503 1.00 89.50 113 ASP A CA 1
ATOM 826 C C . ASP A 1 113 ? 1.184 10.004 10.539 1.00 89.50 113 ASP A C 1
ATOM 828 O O . ASP A 1 113 ? 0.953 10.258 11.725 1.00 89.50 113 ASP A O 1
ATOM 832 N N . ILE A 1 114 ? 1.191 8.743 10.087 1.00 91.19 114 ILE A N 1
ATOM 833 C CA . ILE A 1 114 ? 0.815 7.582 10.902 1.00 91.19 114 ILE A CA 1
ATOM 834 C C . ILE A 1 114 ? 1.729 6.372 10.686 1.00 91.19 114 ILE A C 1
ATOM 836 O O . ILE A 1 114 ? 2.235 6.127 9.588 1.00 91.19 114 ILE A O 1
ATOM 840 N N . ASP A 1 115 ? 1.867 5.568 11.739 1.00 94.06 115 ASP A N 1
ATOM 841 C CA . ASP A 1 115 ? 2.483 4.246 11.676 1.00 94.06 115 ASP A CA 1
ATOM 842 C C . ASP A 1 115 ? 1.409 3.150 11.555 1.00 94.06 115 ASP A C 1
ATOM 844 O O . ASP A 1 115 ? 0.569 2.974 12.442 1.00 94.06 115 ASP A O 1
ATOM 848 N N . LEU A 1 116 ? 1.439 2.384 10.462 1.00 97.12 116 LEU A N 1
ATOM 849 C CA . LEU A 1 116 ? 0.640 1.174 10.265 1.00 97.12 116 LEU A CA 1
ATOM 850 C C . LEU A 1 116 ? 1.560 -0.049 10.337 1.00 97.12 116 LEU A C 1
ATOM 852 O O . LEU A 1 116 ? 2.325 -0.303 9.405 1.00 97.12 116 LEU A O 1
ATOM 856 N N . ASN A 1 117 ? 1.457 -0.834 11.412 1.00 97.75 117 ASN A N 1
ATOM 857 C CA . ASN A 1 117 ? 2.284 -2.025 11.614 1.00 97.75 117 ASN A CA 1
ATOM 858 C C . ASN A 1 117 ? 1.423 -3.287 11.703 1.00 97.75 117 ASN A C 1
ATOM 860 O O . ASN A 1 117 ? 0.590 -3.441 12.603 1.00 97.75 117 ASN A O 1
ATOM 864 N N . SER A 1 118 ? 1.653 -4.237 10.800 1.00 98.00 118 SER A N 1
ATOM 865 C CA . SER A 1 118 ? 0.924 -5.505 10.783 1.00 98.00 118 SER A CA 1
ATOM 866 C C . SER A 1 118 ? 1.848 -6.708 10.872 1.00 98.00 118 SER A C 1
ATOM 868 O O . SER A 1 118 ? 2.795 -6.842 10.103 1.00 98.00 118 SER A O 1
ATOM 870 N N . LYS A 1 119 ? 1.506 -7.648 11.760 1.00 95.19 119 LYS A N 1
ATOM 871 C CA . LYS A 1 119 ? 2.132 -8.979 11.816 1.00 95.19 119 LYS A CA 1
ATOM 872 C C . LYS A 1 119 ? 1.729 -9.916 10.680 1.00 95.19 119 LYS A C 1
ATOM 874 O O . LYS A 1 119 ? 2.238 -11.031 10.608 1.00 95.19 119 LYS A O 1
ATOM 879 N N . ARG A 1 120 ? 0.818 -9.490 9.805 1.00 96.19 120 ARG A N 1
ATOM 880 C CA . ARG A 1 120 ? 0.469 -10.200 8.572 1.00 96.19 120 ARG A CA 1
ATOM 881 C C . ARG A 1 120 ? 0.354 -9.210 7.425 1.00 96.19 120 ARG A C 1
ATOM 883 O O . ARG A 1 120 ? 1.381 -8.755 6.934 1.00 96.19 120 ARG A O 1
ATOM 890 N N . ASN A 1 121 ? -0.868 -8.886 7.004 1.00 98.31 121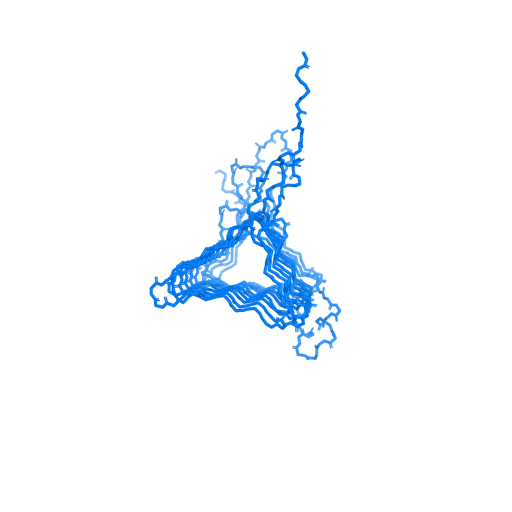 ASN A N 1
ATOM 891 C CA . ASN A 1 121 ? -1.104 -8.063 5.833 1.00 98.31 121 ASN A CA 1
ATOM 892 C C . ASN A 1 121 ? -1.534 -6.643 6.211 1.00 98.31 121 ASN A C 1
ATOM 894 O O . ASN A 1 121 ? -2.141 -6.422 7.266 1.00 98.31 121 ASN A O 1
ATOM 898 N N . ILE A 1 122 ? -1.251 -5.695 5.324 1.00 98.81 122 ILE A N 1
ATOM 899 C CA . ILE A 1 122 ? -1.908 -4.391 5.260 1.00 98.81 122 ILE A CA 1
ATOM 900 C C . ILE A 1 122 ? -2.589 -4.295 3.898 1.00 98.81 122 ILE A C 1
ATOM 902 O O . ILE A 1 122 ? -1.936 -4.370 2.861 1.00 98.81 122 ILE A O 1
ATOM 906 N N . GLU A 1 123 ? -3.902 -4.124 3.899 1.00 98.81 123 GLU A N 1
ATOM 907 C CA . GLU A 1 123 ? -4.708 -3.990 2.691 1.00 98.81 123 GLU A CA 1
ATOM 908 C C . GLU A 1 123 ? -5.407 -2.633 2.716 1.00 98.81 123 GLU A C 1
ATOM 910 O O . GLU A 1 123 ? -6.148 -2.325 3.653 1.00 98.81 123 GLU A O 1
ATOM 915 N N . ILE A 1 124 ? -5.160 -1.801 1.703 1.00 98.75 124 ILE A N 1
ATOM 916 C CA . ILE A 1 124 ? -5.779 -0.479 1.591 1.00 98.75 124 ILE A CA 1
ATOM 917 C C . ILE A 1 124 ? -6.461 -0.352 0.233 1.00 98.75 124 ILE A C 1
ATOM 919 O O . ILE A 1 124 ? -5.822 -0.490 -0.811 1.00 98.75 124 ILE A O 1
ATOM 923 N N . HIS A 1 125 ? -7.767 -0.098 0.251 1.00 98.62 125 HIS A N 1
ATOM 924 C CA . HIS A 1 125 ? -8.597 -0.044 -0.947 1.00 98.62 125 HIS A CA 1
ATOM 925 C C . HIS A 1 125 ? -9.399 1.254 -1.050 1.00 98.62 125 HIS A C 1
ATOM 927 O O . HIS A 1 125 ? -10.142 1.615 -0.137 1.00 98.62 125 HIS A O 1
ATOM 933 N N . SER A 1 126 ? -9.307 1.914 -2.200 1.00 98.50 126 SER A N 1
ATOM 934 C CA . SER A 1 126 ? -10.073 3.113 -2.524 1.00 98.50 126 SER A CA 1
ATOM 935 C C . SER A 1 126 ? -10.853 2.948 -3.826 1.00 98.50 126 SER A C 1
ATOM 937 O O . SER A 1 126 ? -10.298 2.616 -4.877 1.00 98.50 126 SER A O 1
ATOM 939 N N . ASP A 1 127 ? -12.143 3.274 -3.786 1.00 98.44 127 ASP A N 1
ATOM 940 C CA . ASP A 1 127 ? -12.983 3.379 -4.982 1.00 98.44 127 ASP A CA 1
ATOM 941 C C . ASP A 1 127 ? -12.760 4.688 -5.765 1.00 98.44 127 ASP A C 1
ATOM 943 O O . ASP A 1 127 ? -13.321 4.883 -6.855 1.00 98.44 127 ASP A O 1
ATOM 947 N N . LYS A 1 128 ? -11.948 5.602 -5.220 1.00 98.38 128 LYS A N 1
ATOM 948 C CA . LYS A 1 128 ? -11.482 6.828 -5.876 1.00 98.38 128 LYS A CA 1
ATOM 949 C C . LYS A 1 128 ? -9.963 6.883 -5.821 1.00 98.38 128 LYS A C 1
ATOM 951 O O . LYS A 1 128 ? -9.369 6.022 -6.448 1.00 98.38 128 LYS A O 1
ATOM 956 N N . ASN A 1 129 ? -9.359 7.887 -5.184 1.00 98.38 129 ASN A N 1
ATOM 957 C CA . ASN A 1 129 ? -7.910 8.011 -5.054 1.00 98.38 129 ASN A CA 1
ATOM 958 C C . ASN A 1 129 ? -7.433 7.426 -3.722 1.00 98.38 129 ASN A C 1
ATOM 960 O O . ASN A 1 129 ? -8.150 7.475 -2.717 1.00 98.38 129 ASN A O 1
ATOM 964 N N . LEU A 1 130 ? -6.215 6.900 -3.712 1.00 98.38 130 LEU A N 1
ATOM 965 C CA . LEU A 1 130 ? -5.524 6.440 -2.514 1.00 98.38 130 LEU A CA 1
ATOM 966 C C . LEU A 1 130 ? -4.277 7.299 -2.318 1.00 98.38 130 LEU A C 1
ATOM 968 O O . LEU A 1 130 ? -3.369 7.236 -3.141 1.00 98.38 130 LEU A O 1
ATOM 972 N N . ASN A 1 131 ? -4.232 8.075 -1.237 1.00 96.75 131 ASN A N 1
ATOM 973 C CA . ASN A 1 131 ? -3.090 8.922 -0.904 1.00 96.75 131 ASN A CA 1
ATOM 974 C C . ASN A 1 131 ? -2.460 8.446 0.405 1.00 96.75 131 ASN A C 1
ATOM 976 O O . ASN A 1 131 ? -3.131 8.395 1.436 1.00 96.75 131 ASN A O 1
ATOM 980 N N . LEU A 1 132 ? -1.178 8.095 0.346 1.00 95.25 132 LEU A N 1
ATOM 981 C CA . LEU A 1 132 ? -0.359 7.696 1.483 1.00 95.25 132 LEU A CA 1
ATOM 982 C C . LEU A 1 132 ? 0.781 8.708 1.622 1.00 95.25 132 LEU A C 1
ATOM 984 O O . LEU A 1 132 ? 1.631 8.795 0.731 1.00 95.25 132 LEU A O 1
ATOM 988 N N . GLU A 1 133 ? 0.816 9.461 2.716 1.00 91.19 133 GLU A N 1
ATOM 989 C CA . GLU A 1 133 ? 1.790 10.539 2.905 1.00 91.19 133 GLU A CA 1
ATOM 990 C C . GLU A 1 133 ? 2.442 10.489 4.280 1.00 91.19 133 GLU A C 1
ATOM 992 O O . GLU A 1 133 ? 1.773 10.253 5.276 1.00 91.19 133 GLU A O 1
ATOM 997 N N . ARG A 1 134 ? 3.749 10.758 4.377 1.00 90.38 134 ARG A N 1
ATOM 998 C CA . ARG A 1 134 ? 4.449 10.918 5.666 1.00 90.38 134 ARG A CA 1
ATOM 999 C C . ARG A 1 134 ? 4.152 9.782 6.659 1.00 90.38 134 ARG A C 1
ATOM 1001 O O . ARG A 1 134 ? 4.023 10.008 7.854 1.00 90.38 134 ARG A O 1
ATOM 1008 N N . SER A 1 135 ? 4.001 8.558 6.154 1.00 91.75 135 SER A N 1
ATOM 1009 C CA . SER A 1 135 ? 3.606 7.396 6.952 1.00 91.75 135 SER A CA 1
ATOM 1010 C C . SER A 1 135 ? 4.686 6.315 6.943 1.00 91.75 135 SER A C 1
ATOM 1012 O O . SER A 1 135 ? 5.475 6.215 5.993 1.00 91.75 135 SER A O 1
ATOM 1014 N N . ASN A 1 136 ? 4.709 5.491 7.993 1.00 94.12 136 ASN A N 1
ATOM 1015 C CA . ASN A 1 136 ? 5.433 4.221 8.005 1.00 94.12 136 ASN A CA 1
ATOM 1016 C C . ASN A 1 136 ? 4.424 3.080 7.882 1.00 94.12 136 ASN A C 1
ATOM 1018 O O . ASN A 1 136 ? 3.630 2.842 8.785 1.00 94.12 136 ASN A O 1
ATOM 1022 N N . ILE A 1 137 ? 4.451 2.364 6.764 1.00 97.25 137 ILE A N 1
ATOM 1023 C CA . ILE A 1 137 ? 3.533 1.261 6.478 1.00 97.25 137 ILE A CA 1
ATOM 1024 C C . ILE A 1 137 ? 4.367 -0.007 6.335 1.00 97.25 137 ILE A C 1
ATOM 1026 O O . ILE A 1 137 ? 5.097 -0.175 5.353 1.00 97.25 137 ILE A O 1
ATOM 1030 N N . ILE A 1 138 ? 4.293 -0.873 7.346 1.00 97.81 138 ILE A N 1
ATOM 1031 C CA . ILE A 1 138 ? 5.166 -2.039 7.500 1.00 97.81 138 ILE A CA 1
ATOM 1032 C C . ILE A 1 138 ? 4.327 -3.292 7.751 1.00 97.81 138 ILE A C 1
ATOM 1034 O O . ILE A 1 138 ? 3.529 -3.350 8.691 1.00 97.81 138 ILE A O 1
ATOM 1038 N N . ALA A 1 139 ? 4.530 -4.315 6.923 1.00 98.25 139 ALA A N 1
ATOM 1039 C CA . ALA A 1 139 ? 3.853 -5.599 7.057 1.00 98.25 139 ALA A CA 1
ATOM 1040 C C . ALA A 1 139 ? 4.846 -6.767 7.031 1.00 98.25 139 ALA A C 1
ATOM 1042 O O . ALA A 1 139 ? 5.662 -6.877 6.113 1.00 98.25 139 ALA A O 1
ATOM 1043 N N . ASP A 1 140 ? 4.711 -7.682 7.993 1.00 95.94 140 ASP A N 1
ATOM 1044 C CA . ASP A 1 140 ? 5.537 -8.894 8.070 1.00 95.94 140 ASP A CA 1
ATOM 1045 C C . ASP A 1 140 ? 5.207 -9.890 6.932 1.00 95.94 140 ASP A C 1
ATOM 1047 O O . ASP A 1 140 ? 6.004 -10.783 6.663 1.00 95.94 140 ASP A O 1
ATOM 1051 N N . HIS A 1 141 ? 4.063 -9.753 6.240 1.00 96.12 141 HIS A N 1
ATOM 1052 C CA . HIS A 1 141 ? 3.736 -10.513 5.024 1.00 96.12 141 HIS A CA 1
ATOM 1053 C C . HIS A 1 141 ? 3.460 -9.589 3.827 1.00 96.12 141 HIS A C 1
ATOM 1055 O O . HIS A 1 141 ? 4.372 -9.272 3.070 1.00 96.12 141 HIS A O 1
ATOM 1061 N N . HIS A 1 142 ? 2.213 -9.177 3.591 1.00 97.56 142 HIS A N 1
ATOM 1062 C CA . HIS A 1 142 ? 1.834 -8.510 2.343 1.00 97.56 142 HIS A CA 1
ATOM 1063 C C . HIS A 1 142 ? 1.330 -7.088 2.566 1.00 97.56 142 HIS A C 1
ATOM 1065 O O . HIS A 1 142 ? 0.568 -6.832 3.492 1.00 97.56 142 HIS A O 1
ATOM 1071 N N . ILE A 1 143 ? 1.691 -6.176 1.669 1.00 98.75 143 ILE A N 1
ATOM 1072 C CA . ILE A 1 143 ? 1.014 -4.891 1.517 1.00 98.75 143 ILE A CA 1
ATOM 1073 C C . ILE A 1 143 ? 0.309 -4.900 0.165 1.00 98.75 143 ILE A C 1
ATOM 1075 O O . ILE A 1 143 ? 0.965 -5.026 -0.867 1.00 98.75 143 ILE A O 1
ATOM 1079 N N . ALA A 1 144 ? -1.014 -4.754 0.165 1.00 98.75 144 ALA A N 1
ATOM 1080 C CA . ALA A 1 144 ? -1.814 -4.622 -1.047 1.00 98.75 144 ALA A CA 1
ATOM 1081 C C . ALA A 1 144 ? -2.520 -3.266 -1.059 1.00 98.75 144 ALA A C 1
ATOM 1083 O O . ALA A 1 144 ? -3.415 -2.998 -0.258 1.00 98.75 144 ALA A O 1
ATOM 1084 N N . LEU A 1 145 ? -2.107 -2.408 -1.983 1.00 98.75 145 LEU A N 1
ATOM 1085 C CA . LEU A 1 145 ? -2.671 -1.085 -2.195 1.00 98.75 145 LEU A CA 1
ATOM 1086 C C . LEU A 1 145 ? -3.471 -1.103 -3.491 1.00 98.75 145 LEU A C 1
ATOM 1088 O O . LEU A 1 145 ? -2.956 -1.514 -4.532 1.00 98.75 145 LEU A O 1
ATOM 1092 N N . SER A 1 146 ? -4.725 -0.661 -3.438 1.00 98.69 146 SER A N 1
ATOM 1093 C CA . SER A 1 146 ? -5.577 -0.615 -4.621 1.00 98.69 146 SER A CA 1
ATOM 1094 C C . SER A 1 146 ? -6.416 0.653 -4.709 1.00 98.69 146 SER A C 1
ATOM 1096 O O . SER A 1 146 ? -6.974 1.125 -3.718 1.00 98.69 146 SER A O 1
ATOM 1098 N N . SER A 1 147 ? -6.513 1.190 -5.920 1.00 98.56 147 SER A N 1
ATOM 1099 C CA . SER A 1 147 ? -7.239 2.415 -6.234 1.00 98.56 147 SER A CA 1
ATOM 1100 C C . SER A 1 147 ? -7.924 2.293 -7.592 1.00 98.56 147 SER A C 1
ATOM 1102 O O . SER A 1 147 ? -7.322 1.816 -8.554 1.00 98.56 147 SER A O 1
ATOM 1104 N N . LYS A 1 148 ? -9.180 2.738 -7.712 1.00 98.44 148 LYS A N 1
ATOM 1105 C CA . LYS A 1 148 ? -9.838 2.860 -9.031 1.00 98.44 148 LYS A CA 1
ATOM 1106 C C . LYS A 1 148 ? -9.361 4.086 -9.816 1.00 98.44 148 LYS A C 1
ATOM 1108 O O . LYS A 1 148 ? -9.603 4.154 -11.020 1.00 98.44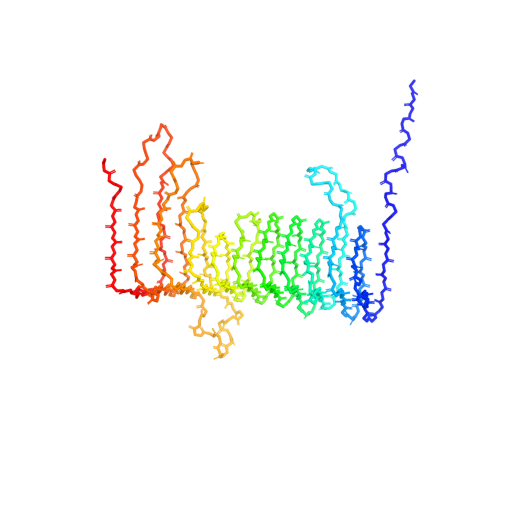 148 LYS A O 1
ATOM 1113 N N . LYS A 1 149 ? -8.732 5.059 -9.151 1.00 98.25 149 LYS A N 1
ATOM 1114 C CA . LYS A 1 149 ? -8.080 6.225 -9.763 1.00 98.25 149 LYS A CA 1
ATOM 1115 C C . LYS A 1 149 ? -6.604 6.223 -9.386 1.00 98.25 149 LYS A C 1
ATOM 1117 O O . LYS A 1 149 ? -5.984 5.182 -9.527 1.00 98.25 149 LYS A O 1
ATOM 1122 N N . ASP A 1 150 ? -6.058 7.347 -8.932 1.00 97.19 150 ASP A N 1
ATOM 1123 C CA . ASP A 1 150 ? -4.640 7.490 -8.630 1.00 97.19 150 ASP A CA 1
ATOM 1124 C C . ASP A 1 150 ? -4.281 6.817 -7.306 1.00 97.19 150 ASP A C 1
ATOM 1126 O O . ASP A 1 150 ? -5.091 6.744 -6.374 1.00 97.19 150 ASP A O 1
ATOM 1130 N N . LEU A 1 151 ? -3.045 6.341 -7.229 1.00 97.00 151 LEU A N 1
ATOM 1131 C CA . LEU A 1 151 ? -2.425 5.761 -6.051 1.00 97.00 151 LEU A CA 1
ATOM 1132 C C . LEU A 1 151 ? -1.106 6.499 -5.819 1.00 97.00 151 LEU A C 1
ATOM 1134 O O . LEU A 1 151 ? -0.164 6.360 -6.600 1.00 97.00 151 LEU A O 1
ATOM 1138 N N . ARG A 1 152 ? -1.050 7.290 -4.747 1.00 93.75 152 ARG A N 1
ATOM 1139 C CA . ARG A 1 152 ? 0.088 8.153 -4.435 1.00 93.75 152 ARG A CA 1
ATOM 1140 C C . ARG A 1 152 ? 0.775 7.716 -3.156 1.00 93.75 152 ARG A C 1
ATOM 1142 O O . ARG A 1 152 ? 0.118 7.568 -2.126 1.00 93.75 152 ARG A O 1
ATOM 1149 N N . THR A 1 153 ? 2.084 7.492 -3.223 1.00 90.50 153 THR A N 1
ATOM 1150 C CA . THR A 1 153 ? 2.901 7.017 -2.092 1.00 90.50 153 THR A CA 1
ATOM 1151 C C . THR A 1 153 ? 4.197 7.801 -1.885 1.00 90.50 153 THR A C 1
ATOM 1153 O O . THR A 1 153 ? 4.985 7.449 -1.006 1.00 90.50 153 THR A O 1
ATOM 1156 N N . PHE A 1 154 ? 4.433 8.86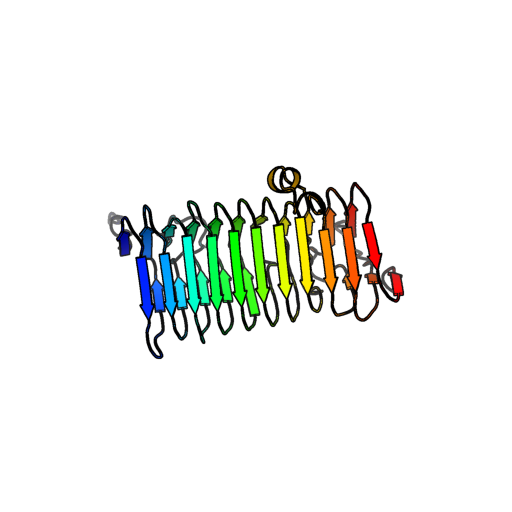5 -2.660 1.00 77.44 154 PHE A N 1
ATOM 1157 C CA . PHE A 1 154 ? 5.739 9.531 -2.751 1.00 77.44 154 PHE A CA 1
ATOM 1158 C C . PHE A 1 154 ? 6.282 10.172 -1.464 1.00 77.44 154 PHE A C 1
ATOM 1160 O O . PHE A 1 154 ? 7.491 10.368 -1.357 1.00 77.44 154 PHE A O 1
ATOM 1167 N N . LEU A 1 155 ? 5.430 10.518 -0.493 1.00 82.06 155 LEU A N 1
ATOM 1168 C CA . LEU A 1 155 ? 5.862 11.169 0.754 1.00 82.06 155 LEU A CA 1
ATOM 1169 C C . LEU A 1 155 ? 6.076 10.199 1.914 1.00 82.06 155 LEU A C 1
ATOM 1171 O O . LEU A 1 155 ? 6.292 10.654 3.037 1.00 82.06 155 LEU A O 1
ATOM 1175 N N . ASN A 1 156 ? 5.977 8.889 1.701 1.00 82.94 156 ASN A N 1
ATOM 1176 C CA . ASN A 1 156 ? 6.093 7.944 2.807 1.00 82.94 156 ASN A CA 1
ATOM 1177 C C . ASN A 1 156 ? 7.535 7.775 3.271 1.00 82.94 156 ASN A C 1
ATOM 1179 O O . ASN A 1 156 ? 8.466 7.643 2.475 1.00 82.94 156 ASN A O 1
ATOM 1183 N N . TYR A 1 157 ? 7.699 7.707 4.589 1.00 85.62 157 TYR A N 1
ATOM 1184 C CA . TYR A 1 157 ? 8.979 7.396 5.213 1.00 85.62 157 TYR A CA 1
ATOM 1185 C C . TYR A 1 157 ? 9.347 5.926 4.998 1.00 85.62 157 TYR A C 1
ATOM 1187 O O . TYR A 1 157 ? 10.512 5.598 4.757 1.00 85.62 157 TYR A O 1
ATOM 1195 N N . ALA A 1 158 ? 8.346 5.041 5.026 1.00 91.50 158 ALA A N 1
ATOM 1196 C CA . ALA A 1 158 ? 8.510 3.630 4.726 1.00 91.50 158 ALA A CA 1
ATOM 1197 C C . ALA A 1 158 ? 7.234 3.031 4.123 1.00 91.50 158 ALA A C 1
ATOM 1199 O O . ALA A 1 158 ? 6.147 3.186 4.668 1.00 91.50 158 ALA A O 1
ATOM 1200 N N . LEU A 1 159 ? 7.394 2.275 3.037 1.00 96.62 159 LEU A N 1
ATOM 1201 C CA . LEU A 1 159 ? 6.388 1.364 2.493 1.00 96.62 159 LEU A CA 1
ATOM 1202 C C . LEU A 1 159 ? 7.075 0.014 2.268 1.00 96.62 159 LEU A C 1
ATOM 1204 O O . LEU A 1 159 ? 7.796 -0.157 1.281 1.00 96.62 159 LEU A O 1
ATOM 1208 N N . LYS A 1 160 ? 6.957 -0.900 3.238 1.00 97.56 160 LYS A N 1
ATOM 1209 C CA . LYS A 1 160 ? 7.797 -2.106 3.317 1.00 97.56 160 LYS A CA 1
ATOM 1210 C C . LYS A 1 160 ? 6.989 -3.360 3.630 1.00 97.56 160 LYS A C 1
ATOM 1212 O O . LYS A 1 160 ? 6.385 -3.464 4.693 1.00 97.56 160 LYS A O 1
ATOM 1217 N N . ALA A 1 161 ? 7.040 -4.327 2.724 1.00 98.12 161 ALA A N 1
ATOM 1218 C CA . ALA A 1 161 ? 6.501 -5.665 2.929 1.00 98.12 161 ALA A CA 1
ATOM 1219 C C . ALA A 1 161 ? 7.645 -6.688 2.947 1.00 98.12 161 ALA A C 1
ATOM 1221 O O . ALA A 1 161 ? 8.443 -6.730 2.014 1.00 98.12 161 ALA A O 1
ATOM 1222 N N . GLU A 1 162 ? 7.711 -7.561 3.948 1.00 96.69 162 GLU A N 1
ATOM 1223 C CA . GLU A 1 162 ? 8.678 -8.675 3.917 1.00 96.69 162 GLU A CA 1
ATOM 1224 C C . GLU A 1 162 ? 8.295 -9.712 2.841 1.00 96.69 162 GLU A C 1
ATOM 1226 O O . GLU A 1 162 ? 9.141 -10.332 2.202 1.00 96.69 162 GLU A O 1
ATOM 1231 N N . GLY A 1 163 ? 7.001 -9.896 2.586 1.00 98.06 163 GLY A N 1
ATOM 1232 C CA . GLY A 1 163 ? 6.466 -10.734 1.516 1.00 98.06 163 GLY A CA 1
ATOM 1233 C C . GLY A 1 163 ? 6.252 -9.949 0.225 1.00 98.06 163 GLY A C 1
ATOM 1234 O O . GLY A 1 163 ? 7.188 -9.701 -0.523 1.00 98.06 163 GLY A O 1
ATOM 1235 N N . ILE A 1 164 ? 5.006 -9.589 -0.083 1.00 98.56 164 ILE A N 1
ATOM 1236 C CA . ILE A 1 164 ? 4.648 -8.985 -1.383 1.00 98.56 164 ILE A CA 1
ATOM 1237 C C . ILE A 1 164 ? 4.195 -7.552 -1.163 1.00 98.56 164 ILE A C 1
ATOM 1239 O O . ILE A 1 164 ? 3.285 -7.321 -0.370 1.00 98.56 164 ILE A O 1
ATOM 1243 N N . LEU A 1 165 ? 4.778 -6.619 -1.907 1.00 98.69 165 LEU A N 1
ATOM 1244 C CA . LEU A 1 165 ? 4.236 -5.281 -2.092 1.00 98.69 165 LEU A CA 1
ATOM 1245 C C . LEU A 1 165 ? 3.494 -5.236 -3.436 1.00 98.69 165 LEU A C 1
ATOM 1247 O O . LEU A 1 165 ? 4.109 -5.391 -4.487 1.00 98.69 165 LEU A O 1
ATOM 1251 N N . SER A 1 166 ? 2.177 -5.040 -3.401 1.00 98.50 166 SER A N 1
ATOM 1252 C CA . SER A 1 166 ? 1.312 -4.960 -4.579 1.00 98.50 166 SER A CA 1
ATOM 1253 C C . SER A 1 166 ? 0.658 -3.586 -4.668 1.00 98.50 166 SER A C 1
ATOM 1255 O O . SER A 1 166 ? -0.014 -3.164 -3.728 1.00 98.50 166 SER A O 1
ATOM 1257 N N . LEU A 1 167 ? 0.806 -2.914 -5.807 1.00 98.31 167 LEU A N 1
ATOM 1258 C CA . LEU A 1 167 ? 0.180 -1.630 -6.110 1.00 98.31 167 LEU A CA 1
ATOM 1259 C C . LEU A 1 167 ? -0.689 -1.786 -7.357 1.00 98.31 167 LEU A C 1
ATOM 1261 O O . LEU A 1 167 ? -0.176 -2.092 -8.430 1.00 98.31 167 LEU A O 1
ATOM 1265 N N . ILE A 1 168 ? -1.998 -1.587 -7.216 1.00 98.31 168 ILE A N 1
ATOM 1266 C CA . ILE A 1 168 ? -2.961 -1.691 -8.317 1.00 98.31 168 ILE A CA 1
ATOM 1267 C C . ILE A 1 168 ? -3.713 -0.368 -8.451 1.00 98.31 168 ILE A C 1
ATOM 1269 O O . ILE A 1 168 ? -4.391 0.068 -7.525 1.00 98.31 168 ILE A O 1
ATOM 1273 N N . SER A 1 169 ? -3.620 0.276 -9.607 1.00 97.94 169 SER A N 1
ATO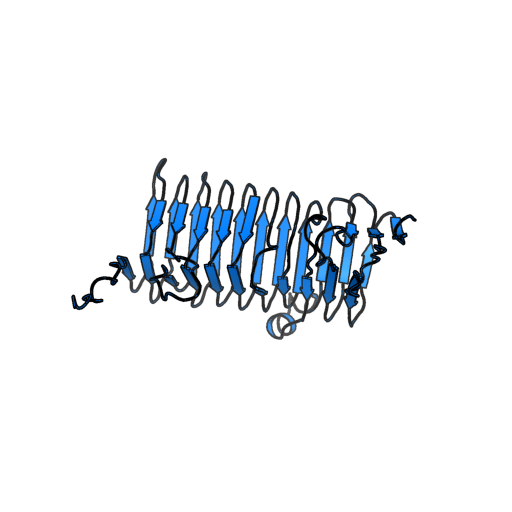M 1274 C CA . SER A 1 169 ? -4.196 1.597 -9.850 1.00 97.94 169 SER A CA 1
ATOM 1275 C C . SER A 1 169 ? -4.947 1.636 -11.178 1.00 97.94 169 SER A C 1
ATOM 1277 O O . SER A 1 169 ? -4.439 1.211 -12.215 1.00 97.94 169 SER A O 1
ATOM 1279 N N . GLY A 1 170 ? -6.166 2.174 -11.171 1.00 97.88 170 GLY A N 1
ATOM 1280 C CA . GLY A 1 170 ? -6.878 2.521 -12.403 1.00 97.88 170 GLY A CA 1
ATOM 1281 C C . GLY A 1 170 ? -6.333 3.788 -13.073 1.00 97.88 170 GLY A C 1
ATOM 1282 O O . GLY A 1 170 ? -6.651 4.049 -14.234 1.00 97.88 170 GLY A O 1
ATOM 1283 N N . GLY A 1 171 ? -5.521 4.566 -12.354 1.00 96.38 171 GLY A N 1
ATOM 1284 C CA . GLY A 1 171 ? -4.879 5.793 -12.807 1.00 96.38 171 GLY A CA 1
ATOM 1285 C C . GLY A 1 171 ? -3.364 5.730 -12.640 1.00 96.38 171 GLY A C 1
ATOM 1286 O O . GLY A 1 171 ? -2.716 4.760 -13.046 1.00 96.38 171 GLY A O 1
ATOM 1287 N N . ILE A 1 172 ? -2.806 6.791 -12.066 1.00 93.44 172 ILE A N 1
ATOM 1288 C CA . ILE A 1 172 ? -1.364 6.948 -11.871 1.00 93.44 172 ILE A CA 1
ATOM 1289 C C . ILE A 1 172 ? -0.899 6.145 -10.648 1.00 93.44 172 ILE A C 1
ATOM 1291 O O . ILE A 1 172 ? -1.635 6.028 -9.665 1.00 93.44 172 ILE A O 1
ATOM 1295 N N . VAL A 1 173 ? 0.319 5.601 -10.694 1.00 93.38 173 VAL A N 1
ATOM 1296 C CA . VAL A 1 173 ? 1.089 5.216 -9.497 1.00 93.38 173 VAL A CA 1
ATOM 1297 C C . VAL A 1 173 ? 2.286 6.147 -9.348 1.00 93.38 173 VAL A C 1
ATOM 1299 O O . VAL A 1 173 ? 3.056 6.324 -10.293 1.00 93.38 173 VAL A O 1
ATOM 1302 N N . ASP A 1 174 ? 2.469 6.705 -8.153 1.00 88.00 174 ASP A N 1
ATOM 1303 C CA . ASP A 1 174 ? 3.694 7.405 -7.764 1.00 88.00 174 ASP A CA 1
ATOM 1304 C C . ASP A 1 174 ? 4.303 6.842 -6.473 1.00 88.00 174 ASP A C 1
ATOM 1306 O O . ASP A 1 174 ? 3.624 6.219 -5.649 1.00 88.00 174 ASP A O 1
ATOM 1310 N N . GLY A 1 175 ? 5.603 7.087 -6.302 1.00 84.44 175 GLY A N 1
ATOM 1311 C CA . GLY A 1 175 ? 6.315 6.925 -5.040 1.00 84.44 175 GLY A CA 1
ATOM 1312 C C . GLY A 1 175 ? 7.294 5.760 -4.992 1.00 84.44 175 GLY A C 1
ATOM 1313 O O . GLY A 1 175 ? 7.973 5.462 -5.972 1.00 84.44 175 GLY A O 1
ATOM 1314 N N . ASN A 1 176 ? 7.444 5.176 -3.806 1.00 88.56 176 ASN A N 1
ATOM 1315 C CA . ASN A 1 176 ? 8.502 4.226 -3.494 1.00 88.56 176 ASN A CA 1
ATOM 1316 C C . ASN A 1 176 ? 8.051 3.171 -2.503 1.00 88.56 176 ASN A C 1
ATOM 1318 O O . ASN A 1 176 ? 7.280 3.438 -1.586 1.00 88.56 176 ASN A O 1
ATOM 1322 N N . GLY A 1 177 ? 8.632 1.987 -2.631 1.00 94.56 177 GLY A N 1
ATOM 1323 C CA . GLY A 1 177 ? 8.427 0.922 -1.668 1.00 94.56 177 GLY A CA 1
ATOM 1324 C C . GLY A 1 177 ? 9.307 -0.283 -1.940 1.00 94.56 177 GLY A C 1
ATOM 1325 O O . GLY A 1 177 ? 9.923 -0.409 -3.000 1.00 94.56 177 GLY A O 1
ATOM 1326 N N . SER A 1 178 ? 9.362 -1.176 -0.962 1.00 97.31 178 SER A N 1
ATOM 1327 C CA . SER A 1 178 ? 10.120 -2.416 -1.062 1.00 97.31 178 SER A CA 1
ATOM 1328 C C . SER A 1 178 ? 9.288 -3.614 -0.637 1.00 97.31 178 SER A C 1
ATOM 1330 O O . SER A 1 178 ? 8.519 -3.545 0.322 1.00 97.31 178 SER A O 1
ATOM 1332 N N . GLY A 1 179 ? 9.486 -4.723 -1.337 1.00 98.31 179 GLY A N 1
ATOM 1333 C CA . GLY A 1 179 ? 8.834 -6.001 -1.079 1.00 98.31 179 GLY A CA 1
ATOM 1334 C C . GLY A 1 179 ? 9.829 -7.148 -1.205 1.00 98.31 179 GLY A C 1
ATOM 1335 O O . GLY A 1 179 ? 10.812 -7.012 -1.932 1.00 98.31 179 GLY A O 1
ATOM 1336 N N . GLY A 1 180 ? 9.597 -8.294 -0.566 1.00 98.25 180 GLY A N 1
ATOM 1337 C CA . GLY A 1 180 ? 10.257 -9.539 -0.985 1.00 98.25 180 GLY A CA 1
ATOM 1338 C C . GLY A 1 180 ? 10.016 -9.798 -2.482 1.00 98.25 180 GLY A C 1
ATOM 1339 O O . GLY A 1 180 ? 10.945 -10.121 -3.219 1.00 98.25 180 GLY A O 1
ATOM 1340 N N . THR A 1 181 ? 8.803 -9.500 -2.945 1.00 98.38 181 THR A N 1
ATOM 1341 C CA . THR A 1 181 ? 8.416 -9.300 -4.351 1.00 98.38 181 THR A CA 1
ATOM 1342 C C . THR A 1 181 ? 7.690 -7.966 -4.488 1.00 98.38 181 THR A C 1
ATOM 1344 O O . THR A 1 181 ? 6.955 -7.575 -3.577 1.00 98.38 181 THR A O 1
ATOM 1347 N N . VAL A 1 182 ? 7.836 -7.292 -5.631 1.00 98.62 182 VAL A N 1
ATOM 1348 C CA . VAL A 1 182 ? 7.058 -6.086 -5.957 1.00 98.62 182 VAL A CA 1
ATOM 1349 C C . VAL A 1 182 ? 6.229 -6.302 -7.220 1.00 98.62 182 VAL A C 1
ATOM 1351 O O . VAL A 1 182 ? 6.758 -6.724 -8.246 1.00 98.62 182 VAL A O 1
ATOM 1354 N N . LEU A 1 183 ? 4.936 -5.985 -7.151 1.00 98.19 183 LEU A N 1
ATOM 1355 C CA . LEU A 1 183 ? 3.984 -6.075 -8.257 1.00 98.19 183 LEU A CA 1
ATOM 1356 C C . LEU A 1 183 ? 3.289 -4.726 -8.443 1.00 98.19 183 LEU A C 1
ATOM 1358 O O . LEU A 1 183 ? 2.702 -4.196 -7.501 1.00 98.19 183 LEU A O 1
ATOM 1362 N N . ILE A 1 184 ? 3.333 -4.180 -9.654 1.00 97.44 184 ILE A N 1
ATOM 1363 C CA . ILE A 1 184 ? 2.688 -2.910 -9.992 1.00 97.44 184 ILE A CA 1
ATOM 1364 C C . ILE A 1 184 ? 1.823 -3.114 -11.229 1.00 97.44 184 ILE A C 1
ATOM 1366 O O . ILE A 1 184 ? 2.336 -3.459 -12.292 1.00 97.44 184 ILE A O 1
ATOM 1370 N N . GLU A 1 185 ? 0.524 -2.863 -11.103 1.00 97.62 185 GLU A N 1
ATOM 1371 C CA . GLU A 1 185 ? -0.392 -2.723 -12.234 1.00 97.62 185 GLU A CA 1
ATOM 1372 C C . GLU A 1 185 ? -1.027 -1.333 -12.198 1.00 97.62 185 GLU A C 1
ATOM 1374 O O . GLU A 1 185 ? -1.689 -0.972 -11.228 1.00 97.62 185 GLU A O 1
ATOM 1379 N N . ALA A 1 186 ? -0.823 -0.531 -13.240 1.00 96.19 186 ALA A N 1
ATOM 1380 C CA . ALA A 1 186 ? -1.309 0.847 -13.272 1.00 96.19 186 ALA A CA 1
ATOM 1381 C C . ALA A 1 186 ? -1.729 1.285 -14.675 1.00 96.19 186 ALA A C 1
ATOM 1383 O O . ALA A 1 186 ? -1.448 0.612 -15.671 1.00 96.19 186 ALA A O 1
ATOM 1384 N N . ASN A 1 187 ? -2.376 2.446 -14.785 1.00 95.12 187 ASN A N 1
ATOM 1385 C CA . ASN A 1 187 ? -2.532 3.086 -16.086 1.00 95.12 187 ASN A CA 1
ATOM 1386 C C . ASN A 1 187 ? -1.191 3.643 -16.573 1.00 95.12 187 ASN A C 1
ATOM 1388 O O . ASN A 1 187 ? -0.787 3.365 -17.699 1.00 95.12 187 ASN A O 1
ATOM 1392 N N . GLU A 1 188 ? -0.498 4.375 -15.701 1.00 92.19 188 GLU A N 1
ATOM 1393 C CA . GLU A 1 188 ? 0.805 4.995 -15.948 1.00 92.19 188 GLU A CA 1
ATOM 1394 C C . GLU A 1 188 ? 1.580 5.180 -14.631 1.00 92.19 188 GLU A C 1
ATOM 1396 O O . GLU A 1 188 ? 0.994 5.146 -13.546 1.00 92.19 188 GLU A O 1
ATOM 1401 N N . LEU A 1 189 ? 2.899 5.363 -14.725 1.00 89.88 189 LEU A N 1
ATOM 1402 C CA . LEU A 1 189 ? 3.714 5.849 -13.609 1.00 89.88 189 LEU A CA 1
ATOM 1403 C C . LEU A 1 189 ? 3.794 7.375 -13.687 1.00 89.88 189 LEU A C 1
ATOM 1405 O O . LEU A 1 189 ? 3.874 7.924 -14.784 1.00 89.88 189 LEU A O 1
ATOM 1409 N N . SER A 1 190 ? 3.769 8.050 -12.538 1.00 86.00 190 SER A N 1
ATOM 1410 C CA . SER A 1 190 ? 3.907 9.510 -12.480 1.00 86.00 190 SER A CA 1
ATOM 1411 C C . SER A 1 190 ? 5.259 9.954 -13.026 1.00 86.00 190 SER A C 1
ATOM 1413 O O . SER A 1 190 ? 6.269 9.340 -12.704 1.00 86.00 190 SER A O 1
ATOM 1415 N N . ASP A 1 191 ? 5.294 11.042 -13.793 1.00 74.19 191 ASP A N 1
ATOM 1416 C CA . ASP A 1 191 ? 6.524 11.724 -14.200 1.00 74.19 191 ASP A CA 1
ATOM 1417 C C . ASP A 1 191 ? 6.870 12.917 -13.290 1.00 74.19 191 ASP A C 1
ATOM 1419 O O . ASP A 1 191 ? 7.937 13.508 -13.459 1.00 74.19 191 ASP A O 1
ATOM 1423 N N . GLU A 1 192 ? 6.008 13.246 -12.315 1.00 70.69 192 GLU A N 1
ATOM 1424 C CA . GLU A 1 192 ? 6.101 14.438 -11.456 1.00 70.69 192 GLU A CA 1
ATOM 1425 C C . GLU A 1 192 ? 7.036 14.271 -10.253 1.00 70.69 192 GLU A C 1
ATOM 1427 O O . GLU A 1 192 ? 7.600 15.256 -9.770 1.00 70.69 192 GLU A O 1
ATOM 1432 N N . PHE A 1 193 ? 7.235 13.038 -9.774 1.00 67.81 193 PHE A N 1
ATOM 1433 C CA . PHE A 1 193 ? 8.091 12.723 -8.625 1.00 67.81 193 PHE A CA 1
ATOM 1434 C C . PHE A 1 193 ? 8.975 11.513 -8.945 1.00 67.81 193 PHE A C 1
ATOM 1436 O O . PHE A 1 193 ? 8.491 10.499 -9.437 1.00 67.81 193 PHE A O 1
ATOM 1443 N N . SER A 1 194 ? 10.284 11.595 -8.687 1.00 59.31 194 SER A N 1
ATOM 1444 C CA . SER A 1 194 ? 11.210 10.494 -8.995 1.00 59.31 194 SER A CA 1
ATOM 1445 C C . SER A 1 194 ? 11.527 9.663 -7.763 1.00 59.31 194 SER A C 1
ATOM 1447 O O . SER A 1 194 ? 12.359 10.101 -6.975 1.00 59.31 194 SER A O 1
ATOM 1449 N N . TYR A 1 195 ? 10.937 8.470 -7.640 1.00 67.62 195 TYR A N 1
ATOM 1450 C CA . TYR A 1 195 ? 11.390 7.417 -6.726 1.00 67.62 195 TYR A CA 1
ATOM 1451 C C . TYR A 1 195 ? 10.985 6.020 -7.221 1.00 67.62 195 TYR A C 1
ATOM 1453 O O . TYR A 1 195 ? 10.306 5.870 -8.232 1.00 67.62 195 TYR A O 1
ATOM 1461 N N . GLY A 1 196 ? 11.532 5.000 -6.559 1.00 84.44 196 GLY A N 1
ATOM 1462 C CA . GLY A 1 196 ? 11.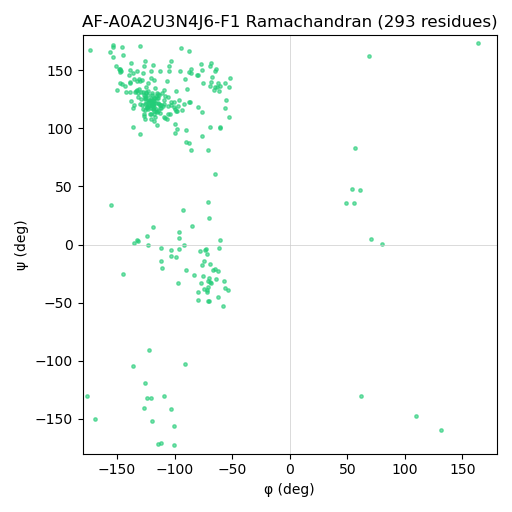738 3.674 -7.114 1.00 84.44 196 GLY A CA 1
ATOM 1463 C C . GLY A 1 196 ? 11.238 2.524 -6.250 1.00 84.44 196 GLY A C 1
ATOM 1464 O O . GLY A 1 196 ? 10.900 2.692 -5.078 1.00 84.44 196 GLY A O 1
ATOM 1465 N N . PHE A 1 197 ? 11.250 1.332 -6.836 1.00 93.75 197 PHE A N 1
ATOM 1466 C CA . PHE A 1 197 ? 10.783 0.108 -6.200 1.00 93.75 197 PHE A CA 1
ATOM 1467 C C . PHE A 1 197 ? 11.895 -0.930 -6.119 1.00 93.75 197 PHE A C 1
ATOM 1469 O O . PHE A 1 197 ? 12.718 -1.052 -7.033 1.00 93.75 197 PHE A O 1
ATOM 1476 N N . SER A 1 198 ? 11.914 -1.690 -5.024 1.00 96.69 198 SER A N 1
ATOM 1477 C CA . SER A 1 198 ? 12.908 -2.741 -4.818 1.00 96.69 198 SER A CA 1
ATOM 1478 C C . SER A 1 198 ? 12.298 -4.069 -4.381 1.00 96.69 198 SER A C 1
ATOM 1480 O O . SER A 1 198 ? 11.570 -4.156 -3.391 1.00 96.69 198 SER A O 1
ATOM 1482 N N . ALA A 1 199 ? 12.638 -5.126 -5.115 1.00 98.12 199 ALA A N 1
ATOM 1483 C CA . ALA A 1 199 ? 12.383 -6.502 -4.731 1.00 98.12 199 ALA A CA 1
ATOM 1484 C C . ALA A 1 199 ? 13.663 -7.124 -4.165 1.00 98.12 199 ALA A C 1
ATOM 1486 O O . ALA A 1 199 ? 14.673 -7.206 -4.858 1.00 98.12 199 ALA A O 1
ATOM 1487 N N . HIS A 1 200 ? 13.650 -7.549 -2.905 1.00 97.38 200 HIS A N 1
ATOM 1488 C CA . HIS A 1 200 ? 14.859 -8.024 -2.210 1.00 97.38 200 HIS A CA 1
ATOM 1489 C C . HIS A 1 200 ? 14.846 -9.526 -1.911 1.00 97.38 200 HIS A C 1
ATOM 1491 O O . HIS A 1 200 ? 15.840 -10.065 -1.428 1.00 97.38 200 HIS A O 1
ATOM 1497 N N . GLY A 1 201 ? 13.747 -10.203 -2.247 1.00 96.88 201 GLY A N 1
ATOM 1498 C CA . GLY A 1 201 ? 13.479 -11.571 -1.836 1.00 96.88 201 GLY A CA 1
ATOM 1499 C C . GLY A 1 201 ? 13.212 -11.679 -0.337 1.00 96.88 201 GLY A C 1
ATOM 1500 O O . GLY A 1 201 ? 13.542 -10.791 0.442 1.00 96.88 201 GLY A O 1
ATOM 1501 N N . SER A 1 202 ? 12.610 -12.784 0.083 1.00 97.06 202 SER A N 1
ATOM 1502 C CA . SER A 1 202 ? 12.466 -13.098 1.500 1.00 97.06 202 SER A CA 1
ATOM 1503 C C . SER A 1 202 ? 12.419 -14.591 1.759 1.00 97.06 202 SER A C 1
ATOM 1505 O O . SER A 1 202 ? 12.017 -15.392 0.911 1.00 97.06 202 SER A O 1
ATOM 1507 N N . GLU A 1 203 ? 12.824 -14.977 2.968 1.00 95.06 203 GLU A N 1
ATOM 1508 C CA . GLU A 1 203 ? 12.700 -16.361 3.428 1.00 95.06 203 GLU A CA 1
ATOM 1509 C C . GLU A 1 203 ? 11.229 -16.787 3.526 1.00 95.06 203 GLU A C 1
ATOM 1511 O O . GLU A 1 203 ? 10.913 -17.950 3.282 1.00 95.06 203 GLU A O 1
ATOM 1516 N N . PHE A 1 204 ? 10.317 -15.848 3.798 1.00 91.62 204 PHE A N 1
ATOM 1517 C CA . PHE A 1 204 ? 8.877 -16.098 3.762 1.00 91.62 204 PHE A CA 1
ATOM 1518 C C . PHE A 1 204 ? 8.426 -16.604 2.382 1.00 91.62 204 PHE A C 1
ATOM 1520 O O . PHE A 1 204 ? 7.834 -17.676 2.288 1.00 91.62 204 PHE A O 1
ATOM 1527 N N . LEU A 1 205 ? 8.760 -15.886 1.303 1.00 96.25 205 LEU A N 1
ATOM 1528 C CA . LEU A 1 205 ? 8.359 -16.279 -0.053 1.00 96.25 205 LEU A CA 1
ATOM 1529 C C . LEU A 1 205 ? 9.115 -17.506 -0.552 1.00 96.25 205 LEU A C 1
ATOM 1531 O O . LEU A 1 205 ? 8.530 -18.379 -1.187 1.00 96.25 205 LEU A O 1
ATOM 1535 N N . LYS A 1 206 ? 10.414 -17.596 -0.252 1.00 96.12 206 LYS A N 1
ATOM 1536 C CA . LYS A 1 206 ? 11.272 -18.716 -0.659 1.00 96.12 206 LYS A CA 1
ATOM 1537 C C . LYS A 1 206 ? 10.745 -20.069 -0.185 1.00 96.12 206 LYS A C 1
ATOM 1539 O O . LYS A 1 206 ? 10.868 -21.050 -0.911 1.00 96.12 206 LYS A O 1
ATOM 1544 N N . ASN A 1 207 ? 10.174 -20.109 1.017 1.00 94.81 207 ASN A N 1
ATOM 1545 C CA . ASN A 1 207 ? 9.653 -21.328 1.630 1.00 94.81 207 ASN A CA 1
ATOM 1546 C C . ASN A 1 207 ? 8.161 -21.572 1.321 1.00 94.81 207 ASN A C 1
ATOM 1548 O O . ASN A 1 207 ? 7.605 -22.579 1.762 1.00 94.81 207 ASN A O 1
ATOM 1552 N N . ASP A 1 208 ? 7.507 -20.689 0.558 1.00 95.31 208 ASP A N 1
ATOM 1553 C CA . ASP A 1 208 ? 6.119 -20.858 0.133 1.00 95.31 208 ASP A CA 1
ATOM 1554 C C . ASP A 1 208 ? 6.039 -21.568 -1.232 1.00 95.31 208 ASP A C 1
ATOM 1556 O O . ASP A 1 208 ? 6.529 -21.089 -2.255 1.00 95.31 208 ASP A O 1
ATOM 1560 N N . ASN A 1 209 ? 5.372 -22.723 -1.286 1.00 94.31 209 ASN A N 1
ATOM 1561 C CA . ASN A 1 209 ? 5.295 -23.543 -2.503 1.00 94.31 209 ASN A CA 1
ATOM 1562 C C . ASN A 1 209 ? 4.551 -22.874 -3.674 1.00 94.31 209 ASN A C 1
ATOM 1564 O O . ASN A 1 209 ? 4.713 -23.300 -4.815 1.00 94.31 209 ASN A O 1
ATOM 1568 N N . LYS A 1 210 ? 3.707 -21.870 -3.413 1.00 94.69 210 LYS A N 1
ATOM 1569 C CA . LYS A 1 210 ? 2.951 -21.146 -4.446 1.00 94.69 210 LYS A CA 1
ATOM 1570 C C . LYS A 1 210 ? 3.642 -19.848 -4.845 1.00 94.69 210 LYS A C 1
ATOM 1572 O O . LYS A 1 210 ? 3.552 -19.451 -6.004 1.00 94.69 210 LYS A O 1
ATOM 1577 N N . LEU A 1 211 ? 4.316 -19.199 -3.899 1.00 95.62 211 LEU A N 1
ATOM 1578 C CA . LEU A 1 211 ? 4.902 -17.869 -4.080 1.00 95.62 211 LEU A CA 1
ATOM 1579 C C . LEU A 1 211 ? 6.426 -17.889 -4.286 1.00 95.62 211 LEU A C 1
ATOM 1581 O O . LEU A 1 211 ? 7.000 -16.884 -4.692 1.00 95.62 211 LEU A O 1
ATOM 1585 N N . SER A 1 212 ? 7.097 -19.022 -4.085 1.00 96.31 212 SER A N 1
ATOM 1586 C CA . SER A 1 212 ? 8.554 -19.145 -4.274 1.00 96.31 212 SER A CA 1
ATOM 1587 C C . SER A 1 212 ? 9.027 -18.764 -5.675 1.00 96.31 212 SER A C 1
ATOM 1589 O O . SER A 1 212 ? 10.117 -18.217 -5.817 1.00 96.31 212 SER A O 1
ATOM 1591 N N . SER A 1 213 ? 8.198 -18.984 -6.700 1.00 96.00 213 SER A N 1
ATOM 1592 C CA . SER A 1 213 ? 8.513 -18.630 -8.092 1.00 96.00 213 SER A CA 1
ATOM 1593 C C . SER A 1 213 ? 8.607 -17.124 -8.358 1.00 96.00 213 SER A C 1
ATOM 1595 O O . SER A 1 213 ? 9.249 -16.723 -9.324 1.00 96.00 213 SER A O 1
ATOM 1597 N N . ILE A 1 214 ? 7.988 -16.295 -7.512 1.00 96.56 214 ILE A N 1
ATOM 1598 C CA . ILE A 1 214 ? 8.014 -14.832 -7.646 1.00 96.56 214 ILE A CA 1
ATOM 1599 C C . ILE A 1 214 ? 8.979 -14.169 -6.663 1.00 96.56 214 ILE A C 1
ATOM 1601 O O . ILE A 1 214 ? 9.155 -12.952 -6.717 1.00 96.56 214 ILE A O 1
ATOM 1605 N N . ASN A 1 215 ? 9.592 -14.942 -5.763 1.00 97.81 215 ASN A N 1
ATOM 1606 C CA . ASN A 1 215 ? 10.478 -14.434 -4.726 1.00 97.81 215 ASN A CA 1
ATOM 1607 C C . ASN A 1 215 ? 11.610 -13.598 -5.336 1.00 97.81 215 ASN A C 1
ATOM 1609 O O . ASN A 1 215 ? 12.346 -14.096 -6.180 1.00 97.81 215 ASN A O 1
ATOM 1613 N N . GLY A 1 216 ? 11.768 -12.347 -4.906 1.00 97.94 216 GLY A N 1
ATOM 1614 C CA . GLY A 1 216 ? 12.819 -11.458 -5.400 1.00 97.94 216 GLY A CA 1
ATOM 1615 C C . GLY A 1 216 ? 12.528 -10.784 -6.738 1.00 97.94 216 GLY A C 1
ATOM 1616 O O . GLY A 1 216 ? 13.378 -10.019 -7.189 1.00 97.94 216 GLY A O 1
ATOM 1617 N N . ASN A 1 217 ? 11.371 -11.032 -7.359 1.00 98.31 217 ASN A N 1
ATOM 1618 C CA . ASN A 1 217 ? 11.005 -10.428 -8.640 1.00 98.31 217 ASN A CA 1
ATOM 1619 C C . ASN A 1 217 ? 10.358 -9.049 -8.459 1.00 98.31 217 ASN A C 1
ATOM 1621 O O . ASN A 1 217 ? 9.661 -8.785 -7.474 1.00 98.31 217 ASN A O 1
ATOM 1625 N N . LEU A 1 218 ? 10.537 -8.195 -9.460 1.00 98.31 218 LEU A N 1
ATOM 1626 C CA . LEU A 1 218 ? 9.827 -6.933 -9.621 1.00 98.31 218 LEU A CA 1
ATOM 1627 C C . LEU A 1 218 ? 9.085 -6.965 -10.957 1.00 98.31 218 LEU A C 1
ATOM 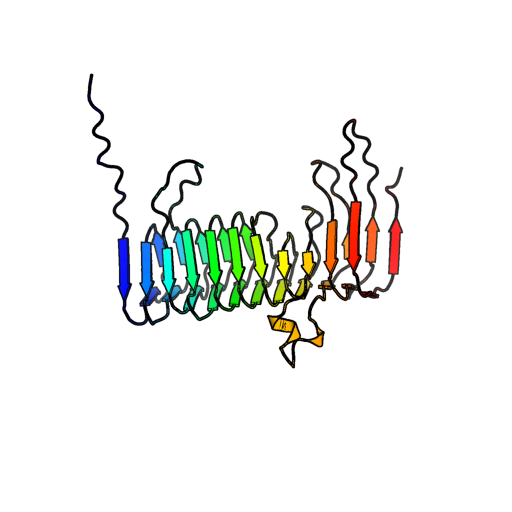1629 O O . LEU A 1 218 ? 9.690 -7.167 -12.008 1.00 98.31 218 LEU A O 1
ATOM 1633 N N . SER A 1 219 ? 7.775 -6.745 -10.934 1.00 97.38 219 SER A N 1
ATOM 1634 C CA . SER A 1 219 ? 6.958 -6.703 -12.146 1.00 97.38 219 SER A CA 1
ATOM 1635 C C . SER A 1 219 ? 6.188 -5.396 -12.246 1.00 97.38 219 SER A C 1
ATOM 1637 O O . SER A 1 219 ? 5.517 -4.997 -11.296 1.00 97.38 219 SER A O 1
ATOM 1639 N N . VAL A 1 220 ? 6.256 -4.755 -13.413 1.00 96.12 220 VAL A N 1
ATOM 1640 C CA . VAL A 1 220 ? 5.486 -3.552 -13.736 1.00 96.12 220 VAL A CA 1
ATOM 1641 C C . VAL A 1 220 ? 4.689 -3.779 -15.010 1.00 96.12 220 VAL A C 1
ATOM 1643 O O . VAL A 1 220 ? 5.244 -4.045 -16.075 1.00 96.12 220 VAL A O 1
ATOM 1646 N N . LEU A 1 221 ? 3.376 -3.634 -14.900 1.00 96.25 221 LEU A N 1
ATOM 1647 C CA . LEU A 1 221 ? 2.430 -3.727 -15.996 1.00 96.25 221 LEU A CA 1
ATOM 1648 C C . LEU A 1 221 ? 1.663 -2.411 -16.108 1.00 96.25 221 LEU A C 1
ATOM 1650 O O . LEU A 1 221 ? 0.848 -2.082 -15.248 1.00 96.25 221 LEU A O 1
ATOM 1654 N N . LEU A 1 222 ? 1.896 -1.672 -17.188 1.00 95.44 222 LEU A N 1
ATOM 1655 C CA . LEU A 1 222 ? 1.184 -0.427 -17.461 1.00 95.44 222 LEU A CA 1
ATOM 1656 C C . LEU A 1 222 ? 0.172 -0.613 -18.583 1.00 95.44 222 LEU A C 1
ATOM 1658 O O . LEU A 1 222 ? 0.445 -1.284 -19.583 1.00 95.44 222 LEU A O 1
ATOM 1662 N N . ASN A 1 223 ? -1.001 0.002 -18.438 1.00 94.75 223 ASN A N 1
ATOM 1663 C CA . ASN A 1 223 ? -1.960 0.057 -19.533 1.00 94.75 223 ASN A CA 1
ATOM 1664 C C . ASN A 1 223 ? -1.477 1.002 -20.642 1.00 94.75 223 ASN A C 1
ATOM 1666 O O . ASN A 1 223 ? -1.745 0.696 -21.795 1.00 94.75 223 ASN A O 1
ATOM 1670 N N . LYS A 1 224 ? -0.729 2.070 -20.332 1.00 92.69 224 LYS A N 1
ATOM 1671 C CA . LYS A 1 224 ? -0.101 2.991 -21.300 1.00 92.69 224 LYS A CA 1
ATOM 1672 C C . LYS A 1 224 ? 1.392 2.709 -21.518 1.00 92.69 224 LYS A C 1
ATOM 1674 O O . LYS A 1 224 ? 1.920 1.697 -21.053 1.00 92.69 224 LYS A O 1
ATOM 1679 N N . ASP A 1 225 ? 2.057 3.595 -22.260 1.00 91.12 225 ASP A N 1
ATOM 1680 C CA . ASP A 1 225 ? 3.510 3.639 -22.435 1.00 91.12 225 ASP A CA 1
ATOM 1681 C C . ASP A 1 225 ? 4.243 3.645 -21.086 1.00 91.12 225 ASP A C 1
ATOM 1683 O O . ASP A 1 225 ? 3.811 4.261 -20.111 1.00 91.12 225 ASP A O 1
ATOM 1687 N N . PHE A 1 226 ? 5.382 2.966 -21.052 1.00 89.62 226 PHE A N 1
ATOM 1688 C CA . PHE A 1 226 ? 6.316 2.993 -19.938 1.00 89.62 226 PHE A CA 1
ATOM 1689 C C . PHE A 1 226 ? 7.423 3.991 -20.268 1.00 89.62 226 PHE A C 1
ATOM 1691 O O . PHE A 1 226 ? 8.341 3.680 -21.024 1.00 89.62 226 PHE A O 1
ATOM 1698 N N . ILE A 1 227 ? 7.321 5.203 -19.729 1.00 87.00 227 ILE A N 1
ATOM 1699 C CA . ILE A 1 227 ? 8.271 6.286 -19.996 1.00 87.00 227 ILE A CA 1
ATOM 1700 C C . ILE A 1 227 ? 8.914 6.684 -18.676 1.00 87.00 227 ILE A C 1
ATOM 1702 O O . ILE A 1 227 ? 8.233 7.184 -17.786 1.00 87.00 227 ILE A O 1
ATOM 1706 N N . LEU A 1 228 ? 10.229 6.494 -18.557 1.00 84.44 228 LEU A N 1
ATOM 1707 C CA . LEU A 1 228 ? 10.988 7.040 -17.435 1.00 84.44 228 LEU A CA 1
ATOM 1708 C C . LEU A 1 228 ? 11.810 8.230 -17.904 1.00 84.44 228 LEU A C 1
ATOM 1710 O O . LEU A 1 228 ? 12.605 8.142 -18.846 1.00 84.44 228 LEU A O 1
ATOM 1714 N N . LYS A 1 229 ? 11.629 9.341 -17.197 1.00 79.75 229 LYS A N 1
ATOM 1715 C CA . LYS A 1 229 ? 12.338 10.591 -17.431 1.00 79.75 229 LYS A CA 1
ATOM 1716 C C . LYS A 1 229 ? 12.748 11.202 -16.087 1.00 79.75 229 LYS A C 1
ATOM 1718 O O . LYS A 1 229 ? 11.882 11.424 -15.241 1.00 79.75 229 LYS A O 1
ATOM 1723 N N . PRO A 1 230 ? 14.041 11.480 -15.861 1.00 71.00 230 PRO A N 1
ATOM 1724 C CA . PRO A 1 230 ? 14.500 12.240 -14.707 1.00 71.00 230 PRO A CA 1
ATOM 1725 C C . PRO A 1 230 ? 13.901 13.653 -14.706 1.00 71.00 230 PRO A C 1
ATOM 1727 O O . PRO A 1 230 ? 13.869 14.328 -15.738 1.00 71.00 230 PRO A O 1
ATOM 1730 N N . LEU A 1 231 ? 13.442 14.121 -13.546 1.00 68.12 231 LEU A N 1
ATOM 1731 C CA . LEU A 1 231 ? 12.843 15.451 -13.400 1.00 68.12 231 LEU A CA 1
ATOM 1732 C C . LEU A 1 231 ? 13.851 16.588 -13.573 1.00 68.12 231 LEU A C 1
ATOM 1734 O O . LEU A 1 231 ? 14.955 16.545 -13.027 1.00 68.12 231 LEU A O 1
ATOM 1738 N N . LYS A 1 232 ? 13.415 17.658 -14.256 1.00 56.16 232 LYS A N 1
ATOM 1739 C CA . LYS A 1 232 ? 14.265 18.786 -14.668 1.00 56.16 232 LYS A CA 1
ATOM 1740 C C . LYS A 1 232 ? 14.622 19.786 -13.556 1.00 56.16 232 LYS A C 1
ATOM 1742 O O . LYS A 1 232 ? 15.722 20.344 -13.597 1.00 56.16 232 LYS A O 1
ATOM 1747 N N . SER A 1 233 ? 13.754 20.036 -12.574 1.00 53.00 233 SER A N 1
ATOM 1748 C CA . SER A 1 233 ? 13.778 21.324 -11.850 1.00 53.00 233 SER A CA 1
ATOM 1749 C C . SER A 1 233 ? 14.205 21.307 -10.375 1.00 53.00 233 SER A C 1
ATOM 1751 O O . SER A 1 233 ? 14.528 22.374 -9.863 1.00 53.00 233 SER A O 1
ATOM 1753 N N . ASN A 1 234 ? 14.267 20.157 -9.683 1.00 51.31 234 ASN A N 1
ATOM 1754 C CA . ASN A 1 234 ? 14.347 20.165 -8.202 1.00 51.31 234 ASN A C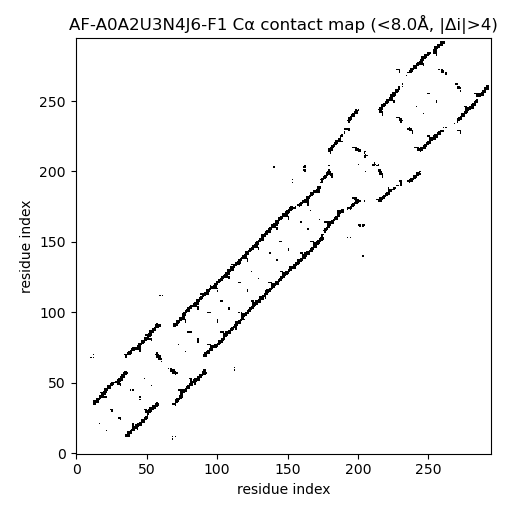A 1
ATOM 1755 C C . ASN A 1 234 ? 15.556 19.403 -7.611 1.00 51.31 234 ASN A C 1
ATOM 1757 O O . ASN A 1 234 ? 15.637 19.210 -6.401 1.00 51.31 234 ASN A O 1
ATOM 1761 N N . GLY A 1 235 ? 16.500 18.939 -8.439 1.00 49.69 235 GLY A N 1
ATOM 1762 C CA . GLY A 1 235 ? 17.760 18.335 -7.967 1.00 49.69 235 GLY A CA 1
ATOM 1763 C C . GLY A 1 235 ? 17.649 16.956 -7.296 1.00 49.69 235 GLY A C 1
ATOM 1764 O O . GLY A 1 235 ? 18.652 16.430 -6.826 1.00 49.69 235 GLY A O 1
ATOM 1765 N N . ARG A 1 236 ? 16.461 16.344 -7.258 1.00 53.44 236 ARG A N 1
ATOM 1766 C CA . ARG A 1 236 ? 16.233 14.980 -6.756 1.00 53.44 236 ARG A CA 1
ATOM 1767 C C . ARG A 1 236 ? 15.304 14.282 -7.733 1.00 53.44 236 ARG A C 1
ATOM 1769 O O . ARG A 1 236 ? 14.126 14.605 -7.795 1.00 53.44 236 ARG A O 1
ATOM 1776 N N . GLY A 1 237 ? 15.880 13.444 -8.585 1.00 59.38 237 GLY A N 1
ATOM 1777 C CA . GLY A 1 237 ? 15.222 13.042 -9.818 1.00 59.38 237 GLY A CA 1
ATOM 1778 C C . GLY A 1 237 ? 15.682 11.696 -10.365 1.00 59.38 237 GLY A C 1
ATOM 1779 O O . GLY A 1 237 ? 15.851 11.596 -11.572 1.00 59.38 237 GLY A O 1
ATOM 1780 N N . ALA A 1 238 ? 16.020 10.720 -9.517 1.00 68.50 238 ALA A N 1
ATOM 1781 C CA . ALA A 1 238 ? 16.500 9.415 -9.979 1.00 68.50 238 ALA A CA 1
ATOM 1782 C C . ALA A 1 238 ? 15.364 8.386 -9.970 1.00 68.50 238 ALA A C 1
ATOM 1784 O O . ALA A 1 238 ? 14.655 8.250 -8.974 1.00 68.50 238 ALA A O 1
ATOM 1785 N N . TRP A 1 239 ? 15.223 7.647 -11.068 1.00 80.25 239 TRP A N 1
ATOM 1786 C CA . TRP A 1 239 ? 14.408 6.434 -11.101 1.00 80.25 239 TRP A CA 1
ATOM 1787 C C . TRP A 1 239 ? 15.279 5.250 -10.710 1.00 80.25 239 TRP A C 1
ATOM 1789 O O . TRP A 1 239 ? 16.387 5.121 -11.226 1.00 80.25 239 TRP A O 1
ATOM 1799 N N . SER A 1 240 ? 14.785 4.386 -9.825 1.00 86.00 240 SER A N 1
ATOM 1800 C CA . SER A 1 240 ? 15.479 3.147 -9.471 1.00 86.00 240 SER A CA 1
ATOM 1801 C C . SER A 1 240 ? 14.501 1.982 -9.423 1.00 86.00 240 SER A C 1
ATOM 1803 O O . SER A 1 240 ? 13.568 1.975 -8.626 1.00 86.00 240 SER A O 1
ATOM 1805 N N . LEU A 1 241 ? 14.699 0.990 -10.281 1.00 91.62 241 LEU A N 1
ATOM 1806 C CA . LEU A 1 241 ? 14.023 -0.296 -10.177 1.00 91.62 241 LEU A CA 1
ATOM 1807 C C . LEU A 1 241 ? 15.083 -1.340 -9.877 1.00 91.62 241 LEU A C 1
ATOM 1809 O O . LEU A 1 241 ? 16.034 -1.500 -10.640 1.00 91.62 241 LEU A O 1
ATOM 1813 N N . SER A 1 242 ? 14.936 -2.042 -8.760 1.00 94.75 242 SER A N 1
ATOM 1814 C CA . SER A 1 242 ? 15.888 -3.080 -8.377 1.00 94.75 242 SER A CA 1
ATOM 1815 C C . SER A 1 242 ? 15.191 -4.378 -8.013 1.00 94.75 242 SER A C 1
ATOM 1817 O O . SER A 1 242 ? 14.138 -4.375 -7.383 1.00 94.75 242 SER A O 1
ATOM 1819 N N . ALA A 1 243 ? 15.782 -5.496 -8.410 1.00 97.00 243 ALA A N 1
ATOM 1820 C CA . ALA A 1 243 ? 15.298 -6.820 -8.066 1.00 97.00 243 ALA A CA 1
ATOM 1821 C C . ALA A 1 243 ? 16.466 -7.745 -7.718 1.00 97.00 243 ALA A C 1
ATOM 1823 O O . ALA A 1 243 ? 17.517 -7.714 -8.366 1.00 97.00 243 ALA A O 1
ATOM 1824 N N . LEU A 1 244 ? 16.277 -8.580 -6.695 1.00 96.75 244 LEU A N 1
ATOM 1825 C CA . LEU A 1 244 ? 17.168 -9.699 -6.406 1.00 96.75 244 LEU A CA 1
ATOM 1826 C C . LEU A 1 244 ? 17.148 -10.683 -7.580 1.00 96.75 244 LEU A C 1
ATOM 1828 O O . LEU A 1 244 ? 18.203 -11.115 -8.027 1.00 96.75 244 LEU A O 1
ATOM 1832 N N . ASN A 1 245 ? 15.954 -10.991 -8.082 1.00 95.31 245 ASN A N 1
ATOM 1833 C CA . ASN A 1 245 ? 15.740 -11.853 -9.234 1.00 95.31 245 ASN A CA 1
ATOM 1834 C C . ASN A 1 245 ? 15.251 -11.008 -10.416 1.00 95.31 245 ASN A C 1
ATOM 1836 O O . ASN A 1 245 ? 15.885 -10.002 -10.727 1.00 95.31 245 ASN A O 1
ATOM 1840 N N . ASP A 1 246 ? 14.173 -11.382 -11.097 1.00 95.50 246 ASP A N 1
ATOM 1841 C CA . ASP A 1 246 ? 13.844 -10.797 -12.396 1.00 95.50 246 ASP A CA 1
ATOM 1842 C C . ASP A 1 246 ? 13.153 -9.433 -12.297 1.00 95.50 246 ASP A C 1
ATOM 1844 O O . ASP A 1 246 ? 12.335 -9.194 -11.406 1.00 95.50 246 ASP A O 1
ATOM 1848 N N . ILE A 1 247 ? 13.439 -8.560 -13.269 1.00 95.81 247 ILE A N 1
ATOM 1849 C CA . ILE A 1 247 ? 12.598 -7.395 -13.585 1.00 95.81 247 ILE A CA 1
ATOM 1850 C C . ILE A 1 247 ? 11.786 -7.698 -14.852 1.00 95.81 247 ILE A C 1
ATOM 1852 O O . ILE A 1 247 ? 12.364 -7.924 -15.914 1.00 95.81 247 ILE A O 1
ATOM 1856 N N . ASP A 1 248 ? 10.455 -7.668 -14.762 1.00 94.88 248 ASP A N 1
ATOM 1857 C CA . ASP A 1 248 ? 9.542 -7.780 -15.912 1.00 94.88 248 ASP A CA 1
ATOM 1858 C C . ASP A 1 248 ? 8.769 -6.470 -16.090 1.00 94.88 248 ASP A C 1
ATOM 1860 O O . ASP A 1 248 ? 7.989 -6.077 -15.221 1.00 94.88 248 ASP A O 1
ATOM 1864 N N . ILE A 1 249 ? 8.996 -5.776 -17.206 1.00 94.50 249 ILE A N 1
ATOM 1865 C CA . ILE A 1 249 ? 8.331 -4.510 -17.530 1.00 94.50 249 ILE A CA 1
ATOM 1866 C C . ILE A 1 249 ? 7.525 -4.673 -18.812 1.00 94.50 249 ILE A C 1
ATOM 1868 O O . ILE A 1 249 ? 8.058 -5.021 -19.870 1.00 94.50 249 ILE A O 1
ATOM 1872 N N . ARG A 1 250 ? 6.231 -4.360 -18.728 1.00 94.31 250 ARG A N 1
ATOM 1873 C CA . ARG A 1 250 ? 5.285 -4.494 -19.834 1.00 94.31 250 ARG A CA 1
ATOM 1874 C C . ARG A 1 250 ? 4.436 -3.242 -20.003 1.00 94.31 250 ARG A C 1
ATOM 1876 O O . ARG A 1 250 ? 3.832 -2.761 -19.047 1.00 94.31 250 ARG A O 1
ATOM 1883 N N . SER A 1 251 ? 4.321 -2.779 -21.243 1.00 92.75 251 SER A N 1
ATOM 1884 C CA . SER A 1 251 ? 3.348 -1.762 -21.655 1.00 92.75 251 SER A CA 1
ATOM 1885 C C . SER A 1 251 ? 2.288 -2.413 -22.547 1.00 92.75 251 SER A C 1
ATOM 1887 O O . SER A 1 251 ? 2.618 -2.962 -23.599 1.00 92.75 251 SER A O 1
ATOM 1889 N N . LYS A 1 252 ? 1.011 -2.392 -22.135 1.00 89.56 252 LYS A N 1
ATOM 1890 C CA . LYS A 1 252 ? -0.081 -3.026 -22.903 1.00 89.56 252 LYS A CA 1
ATOM 1891 C C . LYS A 1 252 ? -0.413 -2.251 -24.179 1.00 89.56 252 LYS A C 1
ATOM 1893 O O . LYS A 1 252 ? -0.687 -2.875 -25.202 1.00 89.56 252 LYS A O 1
ATOM 1898 N N . GLN A 1 253 ? -0.435 -0.918 -24.119 1.00 80.38 253 GLN A N 1
ATOM 1899 C CA . GLN A 1 253 ? -0.844 -0.079 -25.253 1.00 80.38 253 GLN A CA 1
ATOM 1900 C C . GLN A 1 253 ? 0.316 0.495 -26.069 1.00 80.38 253 GLN A C 1
ATOM 1902 O O . GLN A 1 253 ? 0.046 0.976 -27.169 1.00 80.38 253 GLN A O 1
ATOM 1907 N N . GLY A 1 254 ? 1.579 0.419 -25.625 1.00 74.06 254 GLY A N 1
ATOM 1908 C CA . GLY A 1 254 ? 2.646 0.995 -26.439 1.00 74.06 254 GLY A CA 1
ATOM 1909 C C . GLY A 1 254 ? 4.085 0.815 -25.960 1.00 74.06 254 GLY A C 1
ATOM 1910 O O . GLY A 1 254 ? 4.572 -0.308 -25.819 1.00 74.06 254 GLY A O 1
ATOM 1911 N N . LYS A 1 255 ? 4.813 1.929 -25.935 1.00 88.94 255 LYS A N 1
ATOM 1912 C CA . LYS A 1 255 ? 6.277 2.044 -25.994 1.00 88.94 255 LYS A CA 1
ATOM 1913 C C . LYS A 1 255 ? 6.927 1.911 -24.613 1.00 88.94 255 LYS A C 1
ATOM 1915 O O . LYS A 1 255 ? 6.373 2.360 -23.617 1.00 88.94 255 LYS A O 1
ATOM 1920 N N . ILE A 1 256 ? 8.137 1.352 -24.569 1.00 90.12 256 ILE A N 1
ATOM 1921 C CA . ILE A 1 256 ? 9.081 1.521 -23.456 1.00 90.12 256 ILE A CA 1
ATOM 1922 C C . ILE A 1 256 ? 10.123 2.565 -23.870 1.00 90.12 256 ILE A C 1
ATOM 1924 O O . ILE A 1 256 ? 10.791 2.405 -24.895 1.00 90.12 256 ILE A O 1
ATOM 1928 N N . GLU A 1 257 ? 10.250 3.634 -23.086 1.00 88.12 257 GLU A N 1
ATOM 1929 C CA . GLU A 1 257 ? 11.180 4.734 -23.325 1.00 88.12 257 GLU A CA 1
ATOM 1930 C C . GLU A 1 257 ? 11.982 5.104 -22.082 1.00 88.12 257 GLU A C 1
ATOM 1932 O O . GLU A 1 257 ? 11.425 5.390 -21.020 1.00 88.12 257 GLU A O 1
ATOM 1937 N N . PHE A 1 258 ? 13.296 5.200 -22.255 1.00 86.12 258 PHE A N 1
ATOM 1938 C CA . PHE A 1 258 ? 14.193 5.792 -21.272 1.00 86.12 258 PHE A CA 1
ATOM 1939 C C . PHE A 1 258 ? 14.774 7.083 -21.833 1.00 86.12 258 PHE A C 1
ATOM 1941 O O . PHE A 1 258 ? 15.546 7.056 -22.796 1.00 86.12 258 PHE A O 1
ATOM 1948 N N . ILE A 1 259 ? 14.401 8.212 -21.233 1.00 79.12 259 ILE A N 1
ATOM 1949 C CA . ILE A 1 259 ? 14.859 9.536 -21.654 1.00 79.12 259 ILE A CA 1
ATOM 1950 C C . ILE A 1 259 ? 15.860 10.036 -20.620 1.00 79.12 259 ILE A C 1
ATOM 1952 O O . ILE A 1 259 ? 15.481 10.384 -19.505 1.00 79.12 259 ILE A O 1
ATOM 1956 N N . GLY A 1 260 ? 17.142 10.078 -20.980 1.00 69.06 260 GLY A N 1
ATOM 1957 C CA . GLY A 1 260 ? 18.163 10.718 -20.151 1.00 69.06 260 GLY A CA 1
ATOM 1958 C C . GLY A 1 260 ? 17.981 12.239 -20.100 1.00 69.06 260 GLY A C 1
ATOM 1959 O O . GLY A 1 260 ? 17.417 12.831 -21.018 1.00 69.06 260 GLY A O 1
ATOM 1960 N N . ASP A 1 261 ? 18.494 12.885 -19.051 1.00 65.75 261 ASP A N 1
ATOM 1961 C CA . ASP A 1 261 ? 18.528 14.351 -18.938 1.00 65.75 261 ASP A CA 1
ATOM 1962 C C . ASP A 1 261 ? 19.981 14.850 -18.889 1.00 65.75 261 ASP A C 1
ATOM 1964 O O . ASP A 1 261 ? 20.811 14.292 -18.169 1.00 65.75 261 ASP A O 1
ATOM 1968 N N . LEU A 1 262 ? 20.293 15.904 -19.652 1.00 54.59 262 LEU A N 1
ATOM 1969 C CA . LEU A 1 262 ? 21.576 16.610 -19.588 1.00 54.59 262 LEU A CA 1
ATOM 1970 C C . LEU A 1 262 ? 21.435 17.734 -18.560 1.00 54.59 262 LEU A C 1
ATOM 1972 O O . LEU A 1 262 ? 20.904 18.797 -18.874 1.00 54.59 262 LEU A O 1
ATOM 1976 N N . TYR A 1 263 ? 21.897 17.518 -17.328 1.00 54.88 263 TYR A N 1
ATOM 1977 C CA . TYR A 1 263 ? 21.915 18.589 -16.333 1.00 54.88 263 TYR A CA 1
ATOM 1978 C C . TYR A 1 263 ? 23.326 19.144 -16.139 1.00 54.88 263 TYR A C 1
ATOM 1980 O O . TYR A 1 263 ? 24.212 18.474 -15.610 1.00 54.88 263 TYR A O 1
ATOM 1988 N N . PHE A 1 264 ? 23.516 20.397 -16.555 1.00 51.44 264 PHE A N 1
ATOM 1989 C CA . PHE A 1 264 ? 24.689 21.209 -16.249 1.00 51.44 264 PHE A CA 1
ATOM 1990 C C . PHE A 1 264 ? 24.423 21.992 -14.954 1.00 51.44 264 PHE A C 1
ATOM 1992 O O . PHE A 1 264 ? 23.938 23.120 -15.001 1.00 51.44 264 PHE A O 1
ATOM 1999 N N . SER A 1 265 ? 24.726 21.416 -13.789 1.00 47.72 265 SER A N 1
ATOM 2000 C CA . SER A 1 265 ? 24.869 22.197 -12.550 1.00 47.72 265 SER A CA 1
ATOM 2001 C C . SER A 1 265 ? 26.304 22.198 -12.055 1.00 47.72 265 SER A C 1
ATOM 2003 O O . SER A 1 265 ? 27.037 21.225 -12.201 1.00 47.72 265 SER A O 1
ATOM 2005 N N . SER A 1 266 ? 26.682 23.297 -11.402 1.00 51.62 266 SER A N 1
ATOM 2006 C CA . SER A 1 266 ? 27.937 23.470 -10.658 1.00 51.62 266 SER A CA 1
ATOM 2007 C C . SER A 1 266 ? 28.104 22.494 -9.480 1.00 51.62 266 SER A C 1
ATOM 2009 O O . SER A 1 266 ? 29.149 22.482 -8.836 1.00 51.62 266 SER A O 1
ATOM 2011 N N . THR A 1 267 ? 27.099 21.656 -9.211 1.00 51.62 267 THR A N 1
ATOM 2012 C CA . THR A 1 267 ? 27.133 20.525 -8.281 1.00 51.62 267 THR A CA 1
ATOM 2013 C C . THR A 1 267 ? 26.774 19.226 -9.021 1.00 51.62 267 THR A C 1
ATOM 2015 O O . THR A 1 267 ? 25.710 19.152 -9.642 1.00 51.62 267 THR A O 1
ATOM 2018 N N . PRO A 1 268 ? 27.625 18.185 -8.983 1.00 47.25 268 PRO A N 1
ATOM 2019 C CA . PRO A 1 268 ? 27.424 16.957 -9.738 1.00 47.25 268 PRO A CA 1
ATOM 2020 C C . PRO A 1 268 ? 26.536 16.007 -8.931 1.00 47.25 268 PRO A C 1
ATOM 2022 O O . PRO A 1 268 ? 27.026 15.110 -8.254 1.00 47.25 268 PRO A O 1
ATOM 2025 N N . THR A 1 269 ? 25.218 16.196 -8.975 1.00 53.25 269 THR A N 1
ATOM 2026 C CA . THR A 1 269 ? 24.313 15.075 -8.675 1.00 53.25 269 THR A CA 1
ATOM 2027 C C . THR A 1 269 ? 23.840 14.529 -10.008 1.00 53.25 269 THR A C 1
ATOM 2029 O O . THR A 1 269 ? 22.962 15.117 -10.643 1.00 53.25 269 THR A O 1
ATOM 2032 N N . PRO A 1 270 ? 24.489 13.478 -10.523 1.00 52.41 270 PRO A N 1
ATOM 2033 C CA . PRO A 1 270 ? 24.078 12.934 -11.794 1.00 52.41 270 PRO A CA 1
ATOM 2034 C C . PRO A 1 270 ? 22.662 12.352 -11.688 1.00 52.41 270 PRO A C 1
ATOM 2036 O O . PRO A 1 270 ? 22.306 11.682 -10.716 1.00 52.41 270 PRO A O 1
ATOM 2039 N N . ARG A 1 271 ? 21.839 12.661 -12.690 1.00 63.81 271 ARG A N 1
ATOM 2040 C CA . ARG A 1 271 ? 20.465 12.175 -12.813 1.00 63.81 271 ARG A CA 1
ATOM 2041 C C . ARG A 1 271 ? 20.489 10.918 -13.663 1.00 63.81 271 ARG A C 1
ATOM 2043 O O . ARG A 1 271 ? 20.851 10.980 -14.835 1.00 63.81 271 ARG A O 1
ATOM 2050 N N . PHE A 1 272 ? 20.125 9.788 -13.073 1.00 67.62 272 PHE A N 1
ATOM 2051 C CA . PHE A 1 272 ? 20.162 8.498 -13.747 1.00 67.62 272 PHE A CA 1
ATOM 2052 C C . PHE A 1 272 ? 18.817 7.785 -13.654 1.00 67.62 272 PHE A C 1
ATOM 2054 O O . PHE A 1 272 ? 18.047 7.979 -12.711 1.00 67.62 272 PHE A O 1
ATOM 2061 N N . ILE A 1 273 ? 18.578 6.935 -14.645 1.00 77.69 273 ILE A N 1
ATOM 2062 C CA . ILE A 1 273 ? 17.624 5.839 -14.561 1.00 77.69 273 ILE A CA 1
ATOM 2063 C C . ILE A 1 273 ? 18.465 4.605 -14.235 1.00 77.69 273 ILE A C 1
ATOM 2065 O O . ILE A 1 273 ? 19.318 4.223 -15.034 1.00 77.69 273 ILE A O 1
ATOM 2069 N N . ASP A 1 274 ? 18.262 4.030 -13.054 1.00 80.25 274 ASP A N 1
ATOM 2070 C CA . ASP A 1 274 ? 18.929 2.809 -12.609 1.00 80.25 274 ASP A CA 1
ATOM 2071 C C . ASP A 1 274 ? 17.937 1.643 -12.654 1.00 80.25 274 ASP A C 1
ATOM 2073 O O . ASP A 1 274 ? 16.893 1.669 -12.002 1.00 80.25 274 ASP A O 1
ATOM 2077 N N . ILE A 1 275 ? 18.242 0.625 -13.454 1.00 85.19 275 ILE A N 1
ATOM 2078 C CA . ILE A 1 275 ? 17.462 -0.612 -13.525 1.00 85.19 275 ILE A CA 1
ATOM 2079 C C . ILE A 1 275 ? 18.431 -1.758 -13.299 1.00 85.19 275 ILE A C 1
ATOM 2081 O O . ILE A 1 275 ? 19.304 -2.015 -14.130 1.00 85.19 275 ILE A O 1
ATOM 2085 N N . LYS A 1 276 ? 18.279 -2.446 -12.167 1.00 86.06 276 LYS A N 1
ATOM 2086 C CA . LYS A 1 276 ? 19.227 -3.460 -11.711 1.00 86.06 276 LYS A CA 1
ATOM 2087 C C . LYS A 1 276 ? 18.526 -4.753 -11.327 1.00 86.06 276 LYS A C 1
ATOM 2089 O O . LYS A 1 276 ? 17.763 -4.796 -10.371 1.00 86.06 276 LYS A O 1
ATOM 2094 N N . SER A 1 277 ? 18.891 -5.833 -12.000 1.00 86.06 277 SER A N 1
ATOM 2095 C CA . SER A 1 277 ? 18.575 -7.200 -11.589 1.00 86.06 277 SER A CA 1
ATOM 2096 C C . SER A 1 277 ? 19.869 -7.992 -11.378 1.00 86.06 277 SER A C 1
ATOM 2098 O O . SER A 1 277 ? 20.861 -7.718 -12.057 1.00 86.06 277 SER A O 1
ATOM 2100 N N . LEU A 1 278 ? 19.877 -8.966 -10.455 1.00 84.06 278 LEU A N 1
ATOM 2101 C CA . LEU A 1 278 ? 20.982 -9.932 -10.352 1.00 84.06 278 LEU A CA 1
ATOM 2102 C C . LEU A 1 278 ? 20.773 -11.194 -11.204 1.00 84.06 278 LEU A C 1
ATOM 2104 O O . LEU A 1 278 ? 21.759 -11.863 -11.509 1.00 84.06 278 LEU A O 1
ATOM 2108 N N . ALA A 1 279 ? 19.531 -11.524 -11.577 1.00 81.25 279 ALA A N 1
ATOM 2109 C CA . ALA A 1 279 ? 19.191 -12.772 -12.273 1.00 81.25 279 ALA A CA 1
ATOM 2110 C C . ALA A 1 279 ? 18.757 -12.588 -13.740 1.00 81.25 279 ALA A C 1
ATOM 2112 O O . ALA A 1 279 ? 18.868 -13.535 -14.517 1.00 81.25 279 ALA A O 1
ATOM 2113 N N . GLY A 1 280 ? 18.334 -11.385 -14.143 1.00 77.25 280 GLY A N 1
ATOM 2114 C CA . GLY A 1 280 ? 17.871 -11.087 -15.497 1.00 77.25 280 GLY A CA 1
ATOM 2115 C C . GLY A 1 280 ? 16.539 -10.331 -15.547 1.00 77.25 280 GLY A C 1
ATOM 2116 O O . GLY A 1 280 ? 16.138 -9.626 -14.624 1.00 77.25 280 GLY A O 1
ATOM 2117 N N . GLY A 1 281 ? 15.864 -10.394 -16.691 1.00 80.56 281 GLY A N 1
ATOM 2118 C CA . GLY A 1 281 ? 14.595 -9.700 -16.875 1.00 80.56 281 GLY A CA 1
ATOM 2119 C C . GLY A 1 281 ? 14.182 -9.557 -18.332 1.00 80.56 281 GLY A C 1
ATOM 2120 O O . GLY A 1 281 ? 14.937 -9.887 -19.249 1.00 80.56 281 GLY A O 1
ATOM 2121 N N . GLY A 1 282 ? 12.968 -9.052 -18.536 1.00 82.94 282 GLY A N 1
ATOM 2122 C CA . GLY A 1 282 ? 12.372 -8.837 -19.849 1.00 82.94 282 GLY A CA 1
ATOM 2123 C C . GLY A 1 282 ? 11.683 -7.479 -19.957 1.00 82.94 282 GLY A C 1
ATOM 2124 O O . GLY A 1 282 ? 11.034 -7.016 -19.023 1.00 82.94 282 GLY A O 1
ATOM 2125 N N . PHE A 1 283 ? 11.805 -6.861 -21.131 1.00 84.81 283 PHE A N 1
ATOM 2126 C CA . PHE A 1 283 ? 11.042 -5.679 -21.527 1.00 84.81 283 PHE A CA 1
ATOM 2127 C C . PHE A 1 283 ? 10.121 -6.071 -22.683 1.00 84.81 283 PHE A C 1
ATOM 2129 O O . PHE A 1 283 ? 10.603 -6.525 -23.723 1.00 84.81 283 PHE A O 1
ATOM 2136 N N . VAL A 1 284 ? 8.808 -5.905 -22.521 1.00 85.06 284 VAL A N 1
ATOM 2137 C CA . VAL A 1 284 ? 7.815 -6.267 -23.545 1.00 85.06 284 VAL A CA 1
ATOM 2138 C C . VAL A 1 284 ? 6.990 -5.041 -23.929 1.00 85.06 284 VAL A C 1
ATOM 2140 O O . VAL A 1 284 ? 6.205 -4.523 -23.135 1.00 85.06 284 VAL A O 1
ATOM 2143 N N . ALA A 1 285 ? 7.169 -4.589 -25.170 1.00 86.06 285 ALA A N 1
ATOM 2144 C CA . ALA A 1 285 ? 6.490 -3.431 -25.747 1.00 86.06 285 ALA A CA 1
ATOM 2145 C C . ALA A 1 285 ? 6.439 -3.524 -27.276 1.00 86.06 285 ALA A C 1
ATOM 2147 O O . ALA A 1 285 ? 7.182 -4.292 -27.887 1.00 86.06 285 ALA A O 1
ATOM 2148 N N . GLN A 1 286 ? 5.602 -2.692 -27.903 1.00 72.00 286 GLN A N 1
ATOM 2149 C CA . GLN A 1 286 ? 5.587 -2.556 -29.369 1.00 72.00 286 GLN A CA 1
ATOM 2150 C C . GLN A 1 286 ? 6.843 -1.850 -29.900 1.00 72.00 286 GLN A C 1
ATOM 2152 O O . GLN A 1 286 ? 7.264 -2.079 -31.032 1.00 72.00 286 GLN A O 1
ATOM 2157 N N . ARG A 1 287 ? 7.434 -0.973 -29.082 1.00 80.38 287 ARG A N 1
ATOM 2158 C CA . ARG A 1 287 ? 8.621 -0.179 -29.408 1.00 80.38 287 ARG A CA 1
ATOM 2159 C C . ARG A 1 287 ? 9.467 -0.001 -28.151 1.00 80.38 287 ARG A C 1
ATOM 2161 O O . ARG A 1 287 ? 8.917 0.262 -27.086 1.00 80.38 287 ARG A O 1
ATOM 2168 N N . PHE A 1 288 ? 10.784 -0.131 -28.287 1.00 85.19 288 PHE A N 1
ATOM 2169 C CA . PHE A 1 288 ? 11.755 0.106 -27.219 1.00 85.19 288 PHE A CA 1
ATOM 2170 C C . PHE A 1 288 ? 12.754 1.171 -27.666 1.00 85.19 288 PHE A C 1
ATOM 2172 O O . PHE A 1 288 ? 13.333 1.049 -28.747 1.00 85.19 288 PHE A O 1
ATOM 2179 N N . GLU A 1 289 ? 12.960 2.202 -26.847 1.00 82.56 289 GLU A N 1
ATOM 2180 C CA . GLU A 1 289 ? 13.889 3.294 -27.136 1.00 82.56 289 GLU A CA 1
ATOM 2181 C C . GLU A 1 289 ? 14.685 3.753 -25.921 1.00 82.56 289 GLU A C 1
ATOM 2183 O O . GLU A 1 289 ? 14.179 3.847 -24.804 1.00 82.56 289 GLU A O 1
ATOM 2188 N N . MET A 1 290 ? 15.925 4.144 -26.197 1.00 82.12 290 MET A N 1
ATOM 2189 C CA . MET A 1 290 ? 16.778 4.884 -25.280 1.00 82.12 290 MET A CA 1
ATOM 2190 C C . MET A 1 290 ? 17.200 6.171 -25.980 1.00 82.12 290 MET A C 1
ATOM 2192 O O . MET A 1 290 ? 17.775 6.120 -27.069 1.00 82.12 290 MET A O 1
ATOM 2196 N N . GLN A 1 291 ? 16.899 7.315 -25.372 1.00 76.44 291 GLN A N 1
ATOM 2197 C CA . GLN A 1 291 ? 17.213 8.628 -25.929 1.00 76.44 291 GLN A CA 1
ATOM 2198 C C . GLN A 1 291 ? 18.062 9.441 -24.951 1.00 76.44 291 GLN A C 1
ATOM 2200 O O . GLN A 1 291 ? 17.810 9.460 -23.744 1.00 76.44 291 GLN A O 1
ATOM 2205 N N . SER A 1 292 ? 19.060 10.151 -25.478 1.00 67.50 292 SER A N 1
ATOM 2206 C CA . SER A 1 292 ? 19.680 11.270 -24.766 1.00 67.50 292 SER A CA 1
ATOM 2207 C C . SER A 1 292 ? 18.764 12.493 -24.833 1.00 67.50 292 SER A C 1
ATOM 2209 O O . SER A 1 292 ? 17.987 12.624 -25.779 1.00 67.50 292 SER A O 1
ATOM 2211 N N . ALA A 1 293 ? 18.878 13.415 -23.873 1.00 61.22 293 ALA A N 1
ATOM 2212 C CA . ALA A 1 293 ? 18.143 14.676 -23.934 1.00 61.22 293 ALA A CA 1
ATOM 2213 C C . ALA A 1 293 ? 18.390 15.387 -25.283 1.00 61.22 293 ALA A C 1
ATOM 2215 O O . ALA A 1 293 ? 19.543 15.435 -25.724 1.00 61.22 293 ALA A O 1
ATOM 2216 N N . PRO A 1 294 ? 17.349 15.926 -25.947 1.00 57.69 294 PRO A N 1
ATOM 2217 C CA . PRO A 1 294 ? 17.549 16.770 -27.118 1.00 57.69 294 PRO A CA 1
ATOM 2218 C C . PRO A 1 294 ? 18.355 18.016 -26.719 1.00 57.69 294 PRO A C 1
ATOM 2220 O O . PRO A 1 294 ? 18.047 18.638 -25.698 1.00 57.69 294 PRO A O 1
ATOM 2223 N N . ASN A 1 295 ? 19.393 18.317 -27.509 1.00 50.66 295 ASN A N 1
ATOM 2224 C CA . ASN A 1 295 ? 20.249 19.504 -27.374 1.00 50.66 295 ASN A CA 1
ATOM 2225 C C . ASN A 1 295 ? 19.457 20.808 -27.507 1.00 50.66 295 ASN A C 1
ATOM 2227 O O . ASN A 1 295 ? 18.536 20.848 -28.356 1.00 50.66 295 ASN A O 1
#

Radius of gyration: 21.52 Å; Cα contacts (8 Å, |Δi|>4): 950; chains: 1; bounding box: 56×59×69 Å

Foldseek 3Di:
DDDPPPPPLPPPAAEAEDCEEAEDEDDDQDEAEAEQHAYDHNAYEYHYEYQAEYEYHQDDPVPPPDPRRGYEAEGLEYAAEHNCYEYEYEGHEYERPHDEYEHEYAAEYEYEHYEYEYQAEYEYYHAAEYHYAQYAHEYAAEYAAEYLEEYEHAHYPADEHAHEYEAYHVYEYEHEYEHLAYYYEHQAYDQPGADEYFNDFHPVQCPDPVRVVRGQEYEYEHQAEHEQEFDDDDLHGEHEYYTQAEYEYEHNHFEYEYEAEDDDDPDDPHHYHHYYYPHYYDYYGPYYDYYYDDD

pLDDT: mean 85.66, std 17.19, range [30.67, 98.81]

Secondary structure (DSSP, 8-state):
-------------EEEEESS-EEEEE-TT--EEEESEEEEESSS-EEEEESS-EEEE------TT-----EEEEESSEEEEESSS-EEEESEEEEESSS-EEEEESS-EEEES-EEEESS-EEEEESS-EEEES-EEEESSEEEEEESS-EEEEE-SEEEEEEEEEEEESSEEES-EEEEEEEEEESEE-SSS---EEE---HHHHT-TTTGGGTT-EEEEESS-EEE---SSSS---EEEEESSEEEEEESSS-EEEE------SS-----EEEEESSEEEEE-S-EEEEPPP-

Sequence (295 aa):
MDTLNSSWNNTLKNRITSLGDIVISSGGEGVLKLNTVDINSTNGGVLLVSNKELTIDGNNEYETDAYGSSGKINANNVKVYSVNGVVDVSSGEINSKKGDILISSGKDVVVHDIDLNSKRNIEIHSDKNLNLERSNIIADHHIALSSKKDLRTFLNYALKAEGILSLISGGIVDGNGSGGTVLIEANELSDEFSYGFSAHGSEFLKNDNKLSSINGNLSVLLNKDFILKPLKSNGRGAWSLSALNDIDIRSKQGKIEFIGDLYFSSTPTPRFIDIKSLAGGGFVAQRFEMQSAPN

Mean predicted aligned error: 7.99 Å

Organism: NCBI:txid2126983

Nearest PDB structures (foldseek):
  5awf-assembly2_E  TM=1.361E-01  e=5.965E+00  Escherichia coli K-12

Solvent-accessible surface area (backbone atoms only — not comparable to full-atom values): 13893 Å² total; per-residue (Å²): 135,83,78,79,77,84,82,74,81,70,74,86,65,46,74,49,75,38,64,44,66,44,77,50,73,24,67,76,88,23,60,33,77,44,70,30,39,34,38,38,18,72,73,15,33,37,40,38,38,12,31,22,40,28,37,39,38,9,53,50,72,86,54,98,83,59,95,56,74,47,11,34,39,37,16,28,23,37,37,40,38,10,63,66,13,37,27,40,42,31,21,29,38,41,38,14,75,64,29,37,34,38,40,35,15,48,22,35,28,39,38,32,51,26,39,41,40,17,56,24,30,34,38,39,40,12,60,27,36,27,41,37,32,51,18,38,40,38,15,62,26,30,31,42,40,35,14,56,25,36,30,40,28,67,54,40,80,36,40,39,12,46,25,37,26,36,41,40,20,58,24,36,37,44,25,49,39,34,9,7,19,28,41,36,40,24,30,32,67,50,71,88,59,52,46,32,43,35,7,66,34,31,74,69,24,58,74,29,95,85,46,33,90,48,38,5,20,25,38,41,42,25,50,31,50,44,69,50,55,50,51,89,85,76,91,66,18,39,39,37,42,34,15,48,22,36,38,41,41,36,20,75,68,26,36,37,37,42,40,46,57,83,82,90,56,102,60,90,76,83,61,46,81,44,78,46,48,74,68,44,67,49,81,48,49,85,39,81,49,79,42,72,50,84,130